Protein AF-A0A821QAS1-F1 (afdb_monomer)

Nearest PDB structures (foldseek):
  3ihp-assembly2_B  TM=5.279E-01  e=2.992E-03  Homo sapiens
  9c3c-assembly1_d  TM=1.341E-01  e=1.477E+00  Oryctolagus cuniculus
  8yt8-assembly1_D  TM=1.350E-01  e=3.550E+00  Mus musculus

Solvent-accessible surface area (backbone atoms only — not comparable to full-atom values): 11465 Å² total; per-residue (Å²): 137,79,71,60,77,57,89,48,72,47,66,45,83,40,74,68,66,89,53,85,87,58,86,77,67,70,44,29,53,64,46,44,47,53,62,66,44,41,72,45,79,42,74,73,39,76,33,86,91,73,75,41,68,37,77,42,50,42,40,50,40,32,49,42,43,48,91,60,79,42,80,43,73,45,34,73,47,78,43,58,46,97,87,69,45,86,57,42,49,44,53,63,79,76,72,63,47,71,68,62,62,49,75,52,49,92,44,44,42,99,74,44,39,73,49,80,79,75,70,84,72,84,77,58,94,59,51,67,61,53,48,53,54,47,56,68,57,48,79,77,52,86,78,83,74,74,80,82,74,88,86,72,51,72,69,59,53,51,50,66,66,25,56,45,71,68,85,83,83,91,86,82,85,83,54,84,55,91,113

Foldseek 3Di:
DDEDEDEDAAEDAFEDDPPVVDDDDPQAPVVRVCVQQDWDWDFQDADPVVRGTDIDIYGYAYQEQAPHHHYHYPQWDFDADPVRHTQFIFGNPRHYHYDQKDFRLVRHDPNYDYHDPPPVPDPDPCVVVVVVVVVVVCVVDDDPPDDDDPPDDPSNVVRVRRMDGDDDDDDDDDTDDRD

pLDDT: mean 74.33, std 17.82, range [37.5, 93.88]

InterPro domains:
  IPR001394 Peptidase C19, ubiquitin carboxyl-terminal hydrolase [PF00443] (7-177)
  IPR028889 Ubiquitin specific protease UPS, catalytic domain [PS50235] (1-179)
  IPR038765 Papain-like cysteine peptidase superfamily [SSF54001] (14-176)
  IPR050164 Ubiquitin carboxyl-terminal hydrolases [PTHR24006] (26-176)

Radius of gyration: 22.57 Å; Cα contacts (8 Å, |Δi|>4): 210; chains: 1; bounding box: 52×56×54 Å

Mean predicted aligned error: 13.48 Å

Secondary structure (DSSP, 8-state):
---------SEEEEE----TTS-S---BHHHHHHHHHSPEEEEEEEETTTTEEEEEEE---EEE--SS-EEEEE-EEEEE-TTS-EEEEEE-----B--SEEE-GGGEEEEEEPPP-----S--TTHHHHHHHHHHHHTTS--------S---HHHHHHHHSEEE-----------B--

Structure (mmCIF, N/CA/C/O backbone):
data_AF-A0A821QAS1-F1
#
_entry.id   AF-A0A821QAS1-F1
#
loop_
_atom_site.group_PDB
_atom_site.id
_atom_site.type_symbol
_atom_site.label_atom_id
_atom_site.label_alt_id
_atom_site.label_comp_id
_atom_site.label_asym_id
_atom_site.label_entity_id
_atom_site.label_seq_id
_atom_site.pdbx_PDB_ins_code
_atom_site.Cartn_x
_atom_site.Cartn_y
_atom_site.Cartn_z
_atom_site.occupancy
_atom_site.B_iso_or_equiv
_atom_site.auth_seq_id
_atom_site.auth_comp_id
_atom_site.auth_asym_id
_atom_site.auth_atom_id
_atom_site.pdbx_PDB_model_num
ATOM 1 N N . MET A 1 1 ? -7.693 8.263 25.298 1.00 44.47 1 MET A N 1
ATOM 2 C CA . MET A 1 1 ? -6.637 8.155 24.267 1.00 44.47 1 MET A CA 1
ATOM 3 C C . MET A 1 1 ? -7.266 8.536 22.937 1.00 44.47 1 MET A C 1
ATOM 5 O O . MET A 1 1 ? -8.298 7.963 22.626 1.00 44.47 1 MET A O 1
ATOM 9 N N . SER A 1 2 ? -6.741 9.532 22.213 1.00 37.50 2 SER A N 1
ATOM 10 C CA . SER A 1 2 ? -7.283 9.920 20.899 1.00 37.50 2 SER A CA 1
ATOM 11 C C . SER A 1 2 ? -6.405 9.344 19.788 1.00 37.50 2 SER A C 1
ATOM 13 O O . SER A 1 2 ? -5.248 9.749 19.665 1.00 37.50 2 SER A O 1
ATOM 15 N N . THR A 1 3 ? -6.951 8.432 18.991 1.00 44.41 3 THR A N 1
ATOM 16 C CA . THR A 1 3 ? -6.314 7.919 17.772 1.00 44.41 3 THR A CA 1
ATOM 17 C C . THR A 1 3 ? -6.836 8.731 16.594 1.00 44.41 3 THR A C 1
ATOM 19 O O . THR A 1 3 ? -8.045 8.867 16.436 1.00 44.41 3 THR A O 1
ATOM 22 N N . ILE A 1 4 ? -5.941 9.298 15.785 1.00 50.06 4 ILE A N 1
ATOM 23 C CA . ILE A 1 4 ? -6.320 9.934 14.518 1.00 50.06 4 ILE A CA 1
ATOM 24 C C . ILE A 1 4 ? -6.339 8.831 13.461 1.00 50.06 4 ILE A C 1
ATOM 26 O O . ILE A 1 4 ? -5.287 8.283 13.140 1.00 50.06 4 ILE A O 1
ATOM 30 N N . GLN A 1 5 ? -7.525 8.503 12.952 1.00 52.53 5 GLN A N 1
ATOM 31 C CA . GLN A 1 5 ? -7.706 7.594 11.819 1.00 52.53 5 GLN A CA 1
ATOM 32 C C . GLN A 1 5 ? -7.746 8.416 10.525 1.00 52.53 5 GLN A C 1
ATOM 34 O O . GLN A 1 5 ? -8.356 9.485 10.483 1.00 52.53 5 GLN A O 1
ATOM 39 N N . LYS A 1 6 ? -7.050 7.956 9.481 1.00 53.59 6 LYS A N 1
ATOM 40 C CA . LYS A 1 6 ? -7.168 8.506 8.124 1.00 53.59 6 LYS A CA 1
ATOM 41 C C . LYS A 1 6 ? -7.672 7.412 7.196 1.00 53.59 6 LYS A C 1
ATOM 43 O O . LYS A 1 6 ? -7.153 6.299 7.241 1.00 53.59 6 LYS A O 1
ATOM 48 N N . GLU A 1 7 ? -8.646 7.761 6.362 1.00 55.16 7 GLU A N 1
ATOM 49 C CA . GLU A 1 7 ? -9.282 6.844 5.420 1.00 55.16 7 GLU A CA 1
ATOM 50 C C . GLU A 1 7 ? -8.385 6.597 4.195 1.00 55.16 7 GLU A C 1
ATOM 52 O O . GLU A 1 7 ? -7.767 7.518 3.652 1.00 55.16 7 GLU A O 1
ATOM 57 N N . ILE A 1 8 ? -8.307 5.337 3.762 1.00 58.72 8 ILE A N 1
ATOM 58 C CA . ILE A 1 8 ? -7.540 4.898 2.593 1.00 58.72 8 ILE A CA 1
ATOM 59 C C . ILE A 1 8 ? -8.513 4.206 1.647 1.00 58.72 8 ILE A C 1
ATOM 61 O O . ILE A 1 8 ? -9.052 3.154 1.976 1.00 58.72 8 ILE A O 1
ATOM 65 N N . HIS A 1 9 ? -8.741 4.793 0.472 1.00 58.97 9 HIS A N 1
ATOM 66 C CA . HIS A 1 9 ? -9.809 4.326 -0.413 1.00 58.97 9 HIS A CA 1
ATOM 67 C C . HIS A 1 9 ? -9.377 3.275 -1.444 1.00 58.97 9 HIS A C 1
ATOM 69 O O . HIS A 1 9 ? -10.179 2.396 -1.748 1.00 58.97 9 HIS A O 1
ATOM 75 N N . THR A 1 10 ? -8.158 3.347 -2.006 1.00 68.81 10 THR A N 1
ATOM 76 C CA . THR A 1 10 ? -7.778 2.467 -3.142 1.00 68.81 10 THR A CA 1
ATOM 77 C C . THR A 1 10 ? -6.273 2.268 -3.338 1.00 68.81 10 THR A C 1
ATOM 79 O O . THR A 1 10 ? -5.842 1.194 -3.756 1.00 68.81 10 THR A O 1
ATOM 82 N N . ALA A 1 11 ? -5.466 3.303 -3.089 1.00 80.31 11 ALA A N 1
ATOM 83 C CA . ALA A 1 11 ? -4.039 3.288 -3.388 1.00 80.31 11 ALA A CA 1
ATOM 84 C C . ALA A 1 11 ? -3.203 3.661 -2.163 1.00 80.31 11 ALA A C 1
ATOM 86 O O . ALA A 1 11 ? -3.505 4.638 -1.475 1.00 80.31 11 ALA A O 1
ATOM 87 N N . LEU A 1 12 ? -2.132 2.905 -1.931 1.00 83.00 12 LEU A N 1
ATOM 88 C CA . LEU A 1 12 ? -1.144 3.177 -0.895 1.00 83.00 12 LEU A CA 1
ATOM 89 C C . LEU A 1 12 ? 0.145 3.693 -1.517 1.00 83.00 12 LEU A C 1
ATOM 91 O O . LEU A 1 12 ? 0.763 3.019 -2.338 1.00 83.00 12 LEU A O 1
ATOM 95 N N . LEU A 1 13 ? 0.565 4.879 -1.083 1.00 84.19 13 LEU A N 1
ATOM 96 C CA . LEU A 1 13 ? 1.898 5.404 -1.351 1.00 84.19 13 LEU A CA 1
ATOM 97 C C . LEU A 1 13 ? 2.856 4.870 -0.283 1.00 84.19 13 LEU A C 1
ATOM 99 O O . LEU A 1 13 ? 2.912 5.395 0.827 1.00 84.19 13 LEU A O 1
ATOM 103 N N . ILE A 1 14 ? 3.593 3.822 -0.627 1.00 81.88 14 ILE A N 1
ATOM 104 C CA . ILE A 1 14 ? 4.497 3.117 0.275 1.00 81.88 14 ILE A CA 1
ATOM 105 C C . ILE A 1 14 ? 5.908 3.646 0.072 1.00 81.88 14 ILE A C 1
ATOM 107 O O . ILE A 1 14 ? 6.443 3.643 -1.037 1.00 81.88 14 ILE A O 1
ATOM 111 N N . HIS A 1 15 ? 6.513 4.111 1.155 1.00 80.50 15 HIS A N 1
ATOM 112 C CA . HIS A 1 15 ? 7.891 4.565 1.144 1.00 80.50 15 HIS A CA 1
ATOM 113 C C . HIS A 1 15 ? 8.836 3.368 1.132 1.00 80.50 15 HIS A C 1
ATOM 115 O O . HIS A 1 15 ? 8.799 2.544 2.038 1.00 80.50 15 HIS A O 1
ATOM 121 N N . VAL A 1 16 ? 9.687 3.299 0.110 1.00 74.88 16 VAL A N 1
ATOM 122 C CA . VAL A 1 16 ? 10.836 2.397 0.106 1.00 74.88 16 VAL A CA 1
ATOM 123 C C . VAL A 1 16 ? 11.965 3.181 0.757 1.00 74.88 16 VAL A C 1
ATOM 125 O O . VAL A 1 16 ? 12.400 4.191 0.211 1.00 74.88 16 VAL A O 1
ATOM 128 N N . THR A 1 17 ? 12.347 2.816 1.975 1.00 64.38 17 THR A N 1
ATOM 129 C CA . THR A 1 17 ? 13.429 3.500 2.694 1.00 64.38 17 THR A CA 1
ATOM 130 C C . THR A 1 17 ? 14.396 2.489 3.271 1.00 64.38 17 THR A C 1
ATOM 132 O O . THR A 1 17 ? 13.982 1.636 4.059 1.00 64.38 17 THR A O 1
ATOM 135 N N . ASP A 1 18 ? 15.676 2.673 2.975 1.00 53.25 18 ASP A N 1
ATOM 136 C CA . ASP A 1 18 ? 16.791 2.084 3.712 1.00 53.25 18 ASP A CA 1
ATOM 137 C C . ASP A 1 18 ? 17.125 2.988 4.901 1.00 53.25 18 ASP A C 1
ATOM 139 O O . ASP A 1 18 ? 18.156 3.653 4.952 1.00 53.25 18 ASP A O 1
ATOM 143 N N . ASP A 1 19 ? 16.199 3.112 5.851 1.00 52.47 19 ASP A N 1
ATOM 144 C CA . ASP A 1 19 ? 16.501 3.853 7.071 1.00 52.47 19 ASP A CA 1
ATOM 145 C C . ASP A 1 19 ? 17.367 2.947 7.960 1.00 52.47 19 ASP A C 1
ATOM 147 O O . ASP A 1 19 ? 16.846 2.123 8.711 1.00 52.47 19 ASP A O 1
ATOM 151 N N . GLU A 1 20 ? 18.698 3.056 7.851 1.00 48.50 20 GLU A N 1
ATOM 152 C CA . GLU A 1 20 ? 19.672 2.247 8.614 1.00 48.50 20 GLU A CA 1
ATOM 153 C C . GLU A 1 20 ? 19.445 2.312 10.140 1.00 48.50 20 GLU A C 1
ATOM 155 O O . GLU A 1 20 ? 19.880 1.434 10.887 1.00 48.50 20 GLU A O 1
ATOM 160 N N . SER A 1 21 ? 18.737 3.348 10.607 1.00 49.06 21 SER A N 1
ATOM 161 C CA . SER A 1 21 ? 18.379 3.571 12.009 1.00 49.06 21 SER A CA 1
ATOM 162 C C . SER A 1 21 ? 17.203 2.713 12.503 1.00 49.06 21 SER A C 1
ATOM 164 O O . SER A 1 21 ? 17.056 2.511 13.713 1.00 49.06 21 SER A O 1
ATOM 166 N N . LYS A 1 22 ? 16.385 2.164 11.592 1.00 50.31 22 LYS A N 1
ATOM 167 C CA . LYS A 1 22 ? 15.300 1.224 11.895 1.00 50.31 22 LYS A CA 1
ATOM 168 C C . LYS A 1 22 ? 15.740 -0.170 11.470 1.00 50.31 22 LYS A C 1
ATOM 170 O O . LYS A 1 22 ? 15.764 -0.526 10.299 1.00 50.31 22 LYS A O 1
ATOM 175 N N . THR A 1 23 ? 16.125 -0.966 12.458 1.00 43.88 23 THR A N 1
ATOM 176 C CA . THR A 1 23 ? 16.586 -2.345 12.301 1.00 43.88 23 THR A CA 1
ATOM 177 C C . THR A 1 23 ? 15.694 -3.174 11.363 1.00 43.88 23 THR A C 1
ATOM 179 O O . THR A 1 23 ? 14.584 -3.546 11.729 1.00 43.88 23 THR A O 1
ATOM 182 N N . SER A 1 24 ? 16.281 -3.565 10.228 1.00 49.25 24 SER A N 1
ATOM 183 C CA . SER A 1 24 ? 16.005 -4.756 9.409 1.00 49.25 24 SER A CA 1
ATOM 184 C C . SER A 1 24 ? 14.842 -4.736 8.392 1.00 49.25 24 SER A C 1
ATOM 186 O O . SER A 1 24 ? 13.681 -4.629 8.753 1.00 49.25 24 SER A O 1
ATOM 188 N N . LYS A 1 25 ? 15.207 -5.028 7.128 1.00 55.97 25 LYS A N 1
ATOM 189 C CA . LYS A 1 25 ? 14.416 -5.736 6.099 1.00 55.97 25 LYS A CA 1
ATOM 190 C C . LYS A 1 25 ? 13.182 -5.019 5.531 1.00 55.97 25 LYS A C 1
ATOM 192 O O . LYS A 1 25 ? 12.085 -5.535 5.630 1.00 55.97 25 LYS A O 1
ATOM 197 N N . ASN A 1 26 ? 13.351 -3.939 4.772 1.00 64.62 26 ASN A N 1
ATOM 198 C CA . ASN A 1 26 ? 12.324 -3.531 3.794 1.00 64.62 26 ASN A CA 1
ATOM 199 C C . ASN A 1 26 ? 12.470 -4.316 2.478 1.00 64.62 26 ASN A C 1
ATOM 201 O O . ASN A 1 26 ? 12.506 -3.741 1.392 1.00 64.62 26 ASN A O 1
ATOM 205 N N . ASN A 1 27 ? 12.608 -5.641 2.575 1.00 78.25 27 ASN A N 1
ATOM 206 C CA . ASN A 1 27 ? 12.912 -6.488 1.420 1.00 78.25 27 ASN A CA 1
ATOM 207 C C . ASN A 1 27 ? 11.659 -7.112 0.806 1.00 78.25 27 ASN A C 1
ATOM 209 O O . ASN A 1 27 ? 11.755 -7.703 -0.265 1.00 78.25 27 ASN A O 1
ATOM 213 N N . SER A 1 28 ? 10.502 -6.999 1.459 1.00 89.75 28 SER A N 1
ATOM 214 C CA . SER A 1 28 ? 9.232 -7.504 0.950 1.00 89.75 28 SER A CA 1
ATOM 215 C C . SER A 1 28 ? 8.120 -6.465 1.061 1.00 89.75 28 SER A C 1
ATOM 217 O O . SER A 1 28 ? 8.163 -5.550 1.885 1.00 89.75 28 SER A O 1
ATOM 219 N N . LEU A 1 29 ? 7.085 -6.620 0.237 1.00 90.69 29 LEU A N 1
ATOM 220 C CA . LEU A 1 29 ? 5.867 -5.820 0.336 1.00 90.69 29 LEU A CA 1
ATOM 221 C C . LEU A 1 29 ? 5.182 -5.990 1.704 1.00 90.69 29 LEU A C 1
ATOM 223 O O . LEU A 1 29 ? 4.583 -5.038 2.196 1.00 90.69 29 LEU A O 1
ATOM 227 N N . ALA A 1 30 ? 5.294 -7.166 2.327 1.00 89.75 30 ALA A N 1
ATOM 228 C CA . ALA A 1 30 ? 4.742 -7.414 3.655 1.00 89.75 30 ALA A CA 1
ATOM 229 C C . ALA A 1 30 ? 5.420 -6.531 4.715 1.00 89.75 30 ALA A C 1
ATOM 231 O O . ALA A 1 30 ? 4.723 -5.799 5.415 1.00 89.75 30 ALA A O 1
ATOM 232 N N . ASP A 1 31 ? 6.758 -6.507 4.751 1.00 88.88 31 ASP A N 1
ATOM 233 C CA . ASP A 1 31 ? 7.526 -5.667 5.686 1.00 88.88 31 ASP A CA 1
ATOM 234 C C . ASP A 1 31 ? 7.182 -4.178 5.507 1.00 88.88 31 ASP A C 1
ATOM 236 O O . ASP A 1 31 ? 6.997 -3.425 6.466 1.00 88.88 31 ASP A O 1
ATOM 240 N N . LEU A 1 32 ? 7.040 -3.747 4.251 1.00 90.56 32 LEU A N 1
ATOM 241 C CA . LEU A 1 32 ? 6.680 -2.372 3.921 1.00 9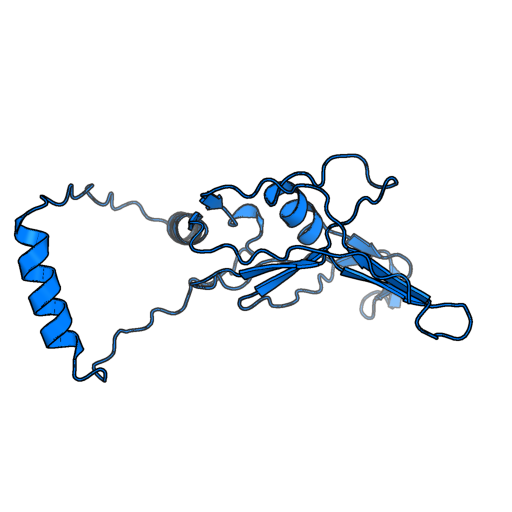0.56 32 LEU A CA 1
ATOM 242 C C . LEU A 1 32 ? 5.274 -1.995 4.405 1.00 90.56 32 LEU A C 1
ATOM 244 O O . LEU A 1 32 ? 5.063 -0.864 4.848 1.00 90.56 32 LEU A O 1
ATOM 248 N N . LEU A 1 33 ? 4.309 -2.913 4.322 1.00 91.12 33 LEU A N 1
ATOM 249 C CA . LEU A 1 33 ? 2.961 -2.690 4.843 1.00 91.12 33 LEU A CA 1
ATOM 250 C C . LEU A 1 33 ? 2.951 -2.682 6.368 1.00 91.12 33 LEU A C 1
ATOM 252 O O . LEU A 1 33 ? 2.341 -1.790 6.954 1.00 91.12 33 LEU A O 1
ATOM 256 N N . GLU A 1 34 ? 3.662 -3.606 7.014 1.00 90.62 34 GLU A N 1
ATOM 257 C CA . GLU A 1 34 ? 3.820 -3.602 8.470 1.00 90.62 34 GLU A CA 1
ATOM 258 C C . GLU A 1 34 ? 4.382 -2.265 8.954 1.00 90.62 34 GLU A C 1
ATOM 260 O O . GLU A 1 34 ? 3.822 -1.660 9.868 1.00 90.62 34 GLU A O 1
ATOM 265 N N . ASN A 1 35 ? 5.407 -1.745 8.278 1.00 88.62 35 ASN A N 1
ATOM 266 C CA . ASN A 1 35 ? 5.981 -0.439 8.579 1.00 88.62 35 ASN A CA 1
ATOM 267 C C . ASN A 1 35 ? 5.020 0.722 8.295 1.00 88.62 35 ASN A C 1
ATOM 269 O O . ASN A 1 35 ? 4.958 1.666 9.082 1.00 88.62 35 ASN A O 1
ATOM 273 N N . TYR A 1 36 ? 4.248 0.664 7.207 1.00 88.81 36 TYR A N 1
ATOM 274 C CA . TYR A 1 36 ? 3.255 1.692 6.877 1.00 88.81 36 TYR A CA 1
ATOM 275 C C . TYR A 1 36 ? 2.126 1.769 7.918 1.00 88.81 36 TYR A C 1
ATOM 277 O O . TYR A 1 36 ? 1.681 2.857 8.285 1.00 88.81 36 TYR A O 1
ATOM 285 N N . PHE A 1 37 ? 1.660 0.616 8.402 1.00 89.44 37 PHE A N 1
ATOM 286 C CA . PHE A 1 37 ? 0.569 0.505 9.373 1.00 89.44 37 PHE A CA 1
ATOM 287 C C . PHE A 1 37 ? 1.044 0.475 10.836 1.00 89.44 37 PHE A C 1
ATOM 289 O O . PHE A 1 37 ? 0.215 0.444 11.757 1.00 89.44 37 PHE A O 1
ATOM 296 N N . ALA A 1 38 ? 2.358 0.512 11.075 1.00 88.88 38 ALA A N 1
ATOM 297 C CA . ALA A 1 38 ? 2.936 0.598 12.407 1.00 88.88 38 ALA A CA 1
ATOM 298 C C . ALA A 1 38 ? 2.491 1.881 13.124 1.00 88.88 38 ALA A C 1
ATOM 300 O O . ALA A 1 38 ? 2.254 2.927 12.521 1.00 88.88 38 ALA A O 1
ATOM 301 N N . SER A 1 39 ? 2.372 1.797 14.450 1.00 86.44 39 SER A N 1
ATOM 302 C CA . SER A 1 39 ? 2.037 2.970 15.258 1.00 86.44 39 SER A CA 1
ATOM 303 C C . SER A 1 39 ? 3.264 3.861 15.436 1.00 86.44 39 SER A C 1
ATOM 305 O O . SER A 1 39 ? 4.278 3.419 15.972 1.00 86.44 39 SER A O 1
ATOM 307 N N . GLU A 1 40 ? 3.155 5.126 15.053 1.00 87.25 40 GLU A N 1
ATOM 308 C CA . GLU A 1 40 ? 4.200 6.129 15.238 1.00 87.25 40 GLU A CA 1
ATOM 309 C C . GLU A 1 40 ? 3.920 6.958 16.494 1.00 87.25 40 GLU A C 1
ATOM 311 O O . GLU A 1 40 ? 2.820 7.490 16.671 1.00 87.25 40 GLU A O 1
ATOM 316 N N . SER A 1 41 ? 4.906 7.074 17.387 1.00 87.94 41 SER A N 1
ATOM 317 C CA . SER A 1 41 ? 4.799 7.922 18.574 1.00 87.94 41 SER A CA 1
ATOM 318 C C . SER A 1 41 ? 5.190 9.360 18.259 1.00 87.94 41 SER A C 1
ATOM 320 O O . SER A 1 41 ? 6.290 9.609 17.774 1.00 87.94 41 SER A O 1
ATOM 322 N N . MET A 1 42 ? 4.338 10.305 18.636 1.00 85.50 42 MET A N 1
ATOM 323 C CA . MET A 1 42 ? 4.626 11.733 18.588 1.00 85.50 42 MET A CA 1
ATOM 324 C C . MET A 1 42 ? 4.672 12.302 20.002 1.00 85.50 42 MET A C 1
ATOM 326 O O . MET A 1 42 ? 3.699 12.208 20.758 1.00 85.50 42 MET A O 1
ATOM 330 N N . ASP A 1 43 ? 5.795 12.921 20.347 1.00 88.44 43 ASP A N 1
ATOM 331 C CA . ASP A 1 43 ? 5.972 13.615 21.619 1.00 88.44 43 ASP A CA 1
ATOM 332 C C . ASP A 1 43 ? 5.507 15.076 21.532 1.00 88.44 43 ASP A C 1
ATOM 334 O O . ASP A 1 43 ? 5.426 15.669 20.458 1.00 88.44 43 ASP A O 1
ATOM 338 N N . GLY A 1 44 ? 5.158 15.663 22.681 1.00 86.50 44 GLY A N 1
ATOM 339 C CA . GLY A 1 44 ? 4.833 17.092 22.778 1.00 86.50 44 GLY A CA 1
ATOM 340 C C . GLY A 1 44 ? 3.498 17.516 22.154 1.00 86.50 44 GLY A C 1
ATOM 341 O O . GLY A 1 44 ? 3.277 18.705 21.950 1.00 86.50 44 GLY A O 1
ATOM 342 N N . CYS A 1 45 ? 2.594 16.580 21.862 1.00 85.19 45 CYS A N 1
ATOM 343 C CA . CYS A 1 45 ? 1.304 16.901 21.262 1.00 85.19 45 CYS A CA 1
ATOM 344 C C . CYS A 1 45 ? 0.312 17.409 22.308 1.00 85.19 45 CYS A C 1
ATOM 346 O O . CYS A 1 45 ? -0.010 16.700 23.265 1.00 85.19 45 CYS A O 1
ATOM 348 N N . PHE A 1 46 ? -0.243 18.600 22.088 1.00 87.31 46 PHE A N 1
ATOM 349 C CA . PHE A 1 46 ? -1.268 19.146 22.970 1.00 87.31 46 PHE A CA 1
ATOM 350 C C . PHE A 1 46 ? -2.566 18.325 22.882 1.00 87.31 46 PHE A C 1
ATOM 352 O O . PHE A 1 46 ? -3.012 17.913 21.803 1.00 87.31 46 PHE A O 1
ATOM 359 N N . CYS A 1 47 ? -3.157 18.027 24.035 1.00 86.38 47 CYS A N 1
ATOM 360 C CA . CYS A 1 47 ? -4.431 17.330 24.149 1.00 86.38 47 CYS A CA 1
ATOM 361 C C . CYS A 1 47 ? -5.476 18.276 24.738 1.00 86.38 47 CYS A C 1
ATOM 363 O O . CYS A 1 47 ? -5.387 18.612 25.917 1.00 86.38 47 CYS A O 1
ATOM 365 N N . ASP A 1 48 ? -6.493 18.635 23.954 1.00 88.25 48 ASP A N 1
ATOM 366 C CA . ASP A 1 48 ? -7.539 19.577 24.381 1.00 88.25 48 ASP A CA 1
ATOM 367 C C . ASP A 1 48 ? -8.318 19.079 25.606 1.00 88.25 48 ASP A C 1
ATOM 369 O O . ASP A 1 48 ? -8.688 19.863 26.475 1.00 88.25 48 ASP A O 1
ATOM 373 N N . ASN A 1 49 ? -8.499 17.759 25.726 1.00 91.19 49 ASN A N 1
ATOM 374 C CA . ASN A 1 49 ? -9.197 17.155 26.861 1.00 91.19 49 ASN A CA 1
ATOM 375 C C . ASN A 1 49 ? -8.348 17.124 28.144 1.00 91.19 49 ASN A C 1
ATOM 377 O O . ASN A 1 49 ? -8.879 17.211 29.245 1.00 91.19 49 ASN A O 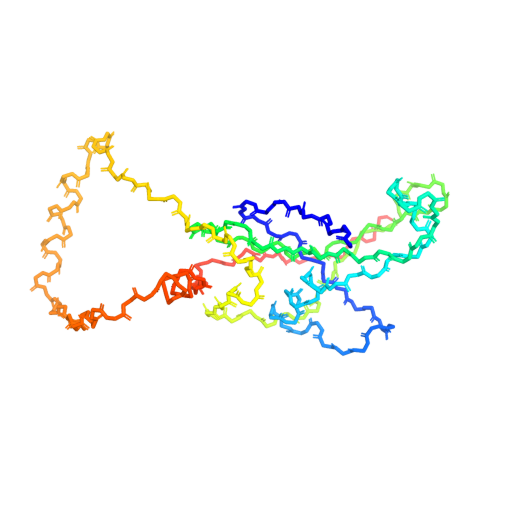1
ATOM 381 N N . CYS A 1 50 ? -7.025 16.982 28.021 1.00 86.88 50 CYS A N 1
ATOM 382 C CA . CYS A 1 50 ? -6.113 16.925 29.170 1.00 86.88 50 CYS A CA 1
ATOM 383 C C . CYS A 1 50 ? -5.435 18.270 29.466 1.00 86.88 50 CYS A C 1
ATOM 385 O O . CYS A 1 50 ? -4.643 18.342 30.405 1.00 86.88 50 CYS A O 1
ATOM 387 N N . GLN A 1 51 ? -5.682 19.287 28.632 1.00 91.44 51 GLN A N 1
ATOM 388 C CA . GLN A 1 51 ? -5.065 20.618 28.650 1.00 91.44 51 GLN A CA 1
ATOM 389 C C . GLN A 1 51 ? -3.541 20.598 28.868 1.00 91.44 51 GLN A C 1
ATOM 391 O O . GLN A 1 51 ? -2.976 21.433 29.569 1.00 91.44 51 GLN A O 1
ATOM 396 N N . SER A 1 52 ? -2.862 19.602 28.299 1.00 92.12 52 SER A N 1
ATOM 397 C CA . SER A 1 52 ? -1.430 19.374 28.500 1.00 92.12 52 SER A CA 1
ATOM 398 C C . SER A 1 52 ? -0.796 18.678 27.301 1.00 92.12 52 SER A C 1
ATOM 400 O O . SER A 1 52 ? -1.478 18.041 26.492 1.00 92.12 52 SER A O 1
ATOM 402 N N . ASN A 1 53 ? 0.529 18.805 27.195 1.00 92.06 53 ASN A N 1
ATOM 403 C CA . ASN A 1 53 ? 1.320 18.086 26.205 1.00 92.06 53 ASN A CA 1
ATOM 404 C C . ASN A 1 53 ? 1.479 16.630 26.631 1.00 92.06 53 ASN A C 1
ATOM 406 O O . ASN A 1 53 ? 1.940 16.340 27.735 1.00 92.06 53 ASN A O 1
ATOM 410 N N . GLN A 1 54 ? 1.110 15.718 25.740 1.00 88.38 54 GLN A N 1
ATOM 411 C CA . GLN A 1 54 ? 1.187 14.283 25.966 1.00 88.38 54 GLN A CA 1
ATOM 412 C C . GLN A 1 54 ? 1.788 13.588 24.749 1.00 88.38 54 GLN A C 1
ATOM 414 O O . GLN A 1 54 ? 1.733 14.089 23.623 1.00 88.38 54 GLN A O 1
ATOM 419 N N . ARG A 1 55 ? 2.342 12.399 24.984 1.00 89.12 55 ARG A N 1
ATOM 420 C CA . ARG A 1 55 ? 2.698 11.480 23.907 1.00 89.12 55 ARG A CA 1
ATOM 421 C C . ARG A 1 55 ? 1.417 10.972 23.249 1.00 89.12 55 ARG A C 1
ATOM 423 O O . ARG A 1 55 ? 0.528 10.465 23.935 1.00 89.12 55 ARG A O 1
ATOM 430 N N . LYS A 1 56 ? 1.322 11.102 21.928 1.00 88.81 56 LYS A N 1
ATOM 431 C CA . LYS A 1 56 ? 0.247 10.526 21.111 1.00 88.81 56 LYS A CA 1
ATOM 432 C C . LYS A 1 56 ? 0.816 9.449 20.200 1.00 88.81 56 LYS A C 1
ATOM 434 O O . LYS A 1 56 ? 2.007 9.441 19.913 1.00 88.81 56 LYS A O 1
ATOM 439 N N . TYR A 1 57 ? -0.053 8.557 19.748 1.00 86.06 57 TYR A N 1
ATOM 440 C CA . TYR A 1 57 ? 0.289 7.533 18.773 1.00 86.06 57 TYR A CA 1
ATOM 441 C C . TYR A 1 57 ? -0.610 7.710 17.554 1.00 86.06 57 TYR A C 1
ATOM 443 O O . TYR A 1 57 ? -1.829 7.832 17.698 1.00 86.06 57 TYR A O 1
ATOM 451 N N . ILE A 1 58 ? -0.011 7.758 16.369 1.00 86.06 58 ILE A N 1
ATOM 452 C CA . ILE A 1 58 ? -0.728 7.722 15.096 1.00 86.06 58 ILE A CA 1
ATOM 453 C C . ILE A 1 58 ? -0.650 6.296 14.574 1.00 86.06 58 ILE A C 1
ATOM 455 O O . ILE A 1 58 ? 0.429 5.718 14.524 1.00 86.06 58 ILE A O 1
ATOM 459 N N . LYS A 1 59 ? -1.794 5.742 14.175 1.00 87.44 59 LYS A N 1
ATOM 460 C CA . LYS A 1 59 ? -1.875 4.446 13.509 1.00 87.44 59 LYS A CA 1
ATOM 461 C C . LYS A 1 59 ? -2.862 4.548 12.355 1.00 87.44 59 LYS A C 1
ATOM 463 O O . LYS A 1 59 ? -3.986 5.013 12.546 1.00 87.44 59 LYS A O 1
ATOM 468 N N . TYR A 1 60 ? -2.458 4.075 11.186 1.00 86.19 60 TYR A N 1
ATOM 469 C CA . TYR A 1 60 ? -3.346 3.919 10.039 1.00 86.19 60 TYR A CA 1
ATOM 470 C C . TYR A 1 60 ? -4.049 2.561 10.112 1.00 86.19 60 TYR A C 1
ATOM 472 O O . TYR A 1 60 ? -3.490 1.600 10.634 1.00 86.19 60 TYR A O 1
ATOM 480 N N . ASN A 1 61 ? -5.280 2.473 9.616 1.00 86.81 61 ASN A N 1
ATOM 481 C CA . ASN A 1 61 ? -5.967 1.199 9.404 1.00 86.81 61 ASN A CA 1
ATOM 482 C C . ASN A 1 61 ? -6.798 1.312 8.122 1.00 86.81 61 ASN A C 1
ATOM 484 O O . ASN A 1 61 ? -7.162 2.413 7.709 1.00 86.81 61 ASN A O 1
ATOM 488 N N . LEU A 1 62 ? -7.115 0.177 7.512 1.00 86.56 62 LEU A N 1
ATOM 489 C CA . LEU A 1 62 ? -8.081 0.097 6.426 1.00 86.56 62 LEU A CA 1
ATOM 490 C C . LEU A 1 62 ? -9.488 0.114 7.029 1.00 86.56 62 LEU A C 1
ATOM 492 O O . LEU A 1 62 ? -9.821 -0.729 7.855 1.00 86.56 62 LEU A O 1
ATOM 496 N N . GLU A 1 63 ? -10.305 1.090 6.643 1.00 84.25 63 GLU A N 1
ATOM 497 C CA . GLU A 1 63 ? -11.731 1.154 7.013 1.00 84.25 63 GLU A CA 1
ATOM 498 C C . GLU A 1 63 ? -12.626 0.570 5.918 1.00 84.25 63 GLU A C 1
ATOM 500 O O . GLU A 1 63 ? -13.778 0.203 6.150 1.00 84.25 63 GLU A O 1
ATOM 505 N N . ARG A 1 64 ? -12.082 0.444 4.708 1.00 83.44 64 ARG A N 1
ATOM 506 C CA . ARG A 1 64 ? -12.766 -0.142 3.570 1.00 83.44 64 ARG A CA 1
ATOM 507 C C . ARG A 1 64 ? -11.777 -0.889 2.700 1.00 83.44 64 ARG A C 1
ATOM 509 O O . ARG A 1 64 ? -10.705 -0.376 2.387 1.00 83.44 64 ARG A O 1
ATOM 516 N N . LEU A 1 65 ? -12.166 -2.084 2.278 1.00 86.12 65 LEU A N 1
ATOM 517 C CA . LEU A 1 65 ? -11.376 -2.890 1.357 1.00 86.12 65 LEU A CA 1
ATOM 518 C C . LEU A 1 65 ? -11.751 -2.537 -0.092 1.00 86.12 65 LEU A C 1
ATOM 520 O O . LEU A 1 65 ? -12.917 -2.687 -0.470 1.00 86.12 65 LEU A O 1
ATOM 524 N N . PRO A 1 66 ? -10.819 -2.023 -0.915 1.00 86.25 66 PRO A N 1
ATOM 525 C CA . PRO A 1 66 ? -11.094 -1.786 -2.325 1.00 86.25 66 PRO A CA 1
ATOM 526 C C . PRO A 1 66 ? -11.175 -3.104 -3.098 1.00 86.25 66 PRO A C 1
ATOM 528 O O . PRO A 1 66 ? -10.571 -4.096 -2.734 1.00 86.25 66 PRO A O 1
ATOM 531 N N . ARG A 1 67 ? -11.864 -3.124 -4.243 1.00 84.38 67 ARG A N 1
ATOM 532 C CA . ARG A 1 67 ? -11.833 -4.307 -5.132 1.00 84.38 67 ARG A CA 1
ATOM 533 C C . ARG A 1 67 ? -10.477 -4.503 -5.807 1.00 84.38 67 ARG A C 1
ATOM 535 O O . ARG A 1 67 ? -10.104 -5.618 -6.144 1.00 84.38 67 ARG A O 1
ATOM 542 N N . ILE A 1 68 ? -9.792 -3.393 -6.066 1.00 86.75 68 ILE A N 1
ATOM 543 C CA . ILE A 1 68 ? -8.477 -3.347 -6.695 1.00 86.75 68 ILE A CA 1
ATOM 544 C C . ILE A 1 68 ? -7.588 -2.553 -5.756 1.00 86.75 68 ILE A C 1
ATOM 546 O O . ILE A 1 68 ? -7.849 -1.376 -5.509 1.00 86.7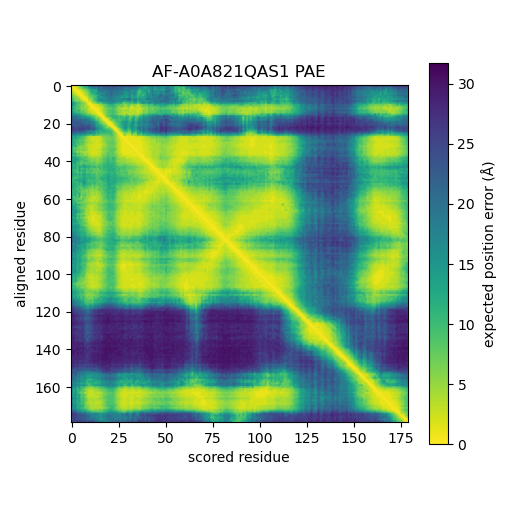5 68 ILE A O 1
ATOM 550 N N . PHE A 1 69 ? -6.553 -3.206 -5.248 1.00 89.50 69 PHE A N 1
ATOM 551 C CA . PHE A 1 69 ? -5.579 -2.587 -4.369 1.00 89.50 69 PHE A CA 1
ATOM 552 C C . PHE A 1 69 ? -4.358 -2.159 -5.181 1.00 89.50 69 PHE A C 1
ATOM 554 O O . PHE A 1 69 ? -3.775 -2.970 -5.901 1.00 89.50 69 PHE A O 1
ATOM 561 N N . ILE A 1 70 ? -3.976 -0.884 -5.090 1.00 91.94 70 ILE A N 1
ATOM 562 C CA . ILE A 1 70 ? -2.814 -0.349 -5.809 1.00 91.94 70 ILE A CA 1
ATOM 563 C C . ILE A 1 70 ? -1.724 0.012 -4.803 1.00 91.94 70 ILE A C 1
ATOM 565 O O . ILE A 1 70 ? -1.904 0.897 -3.968 1.00 91.94 70 ILE A O 1
ATOM 569 N N . PHE A 1 71 ? -0.565 -0.631 -4.917 1.00 91.94 71 PHE A N 1
ATOM 570 C CA . PHE A 1 71 ? 0.622 -0.281 -4.141 1.00 91.94 71 PHE A CA 1
ATOM 571 C C . PHE A 1 71 ? 1.568 0.549 -5.007 1.00 91.94 71 PHE A C 1
ATOM 573 O O . PHE A 1 71 ? 2.146 0.053 -5.974 1.00 91.94 71 PHE A O 1
ATOM 580 N N . TYR A 1 72 ? 1.724 1.826 -4.672 1.00 91.69 72 TYR A N 1
ATOM 581 C CA . TYR A 1 72 ? 2.712 2.696 -5.294 1.00 91.69 72 TYR A CA 1
ATOM 582 C C . TYR A 1 72 ? 3.986 2.685 -4.454 1.00 91.69 72 TYR A C 1
ATOM 584 O O . TYR A 1 72 ? 4.015 3.218 -3.345 1.00 91.69 72 TYR A O 1
ATOM 592 N N . LEU A 1 73 ? 5.055 2.111 -5.000 1.00 90.69 73 LEU A N 1
ATOM 593 C CA . LEU A 1 73 ? 6.371 2.117 -4.370 1.00 90.69 73 LEU A CA 1
ATOM 594 C C . LEU A 1 73 ? 7.065 3.450 -4.663 1.00 90.69 73 LEU A C 1
ATOM 596 O O . LEU A 1 73 ? 7.443 3.738 -5.803 1.00 90.69 73 LEU A O 1
ATOM 600 N N . LYS A 1 74 ? 7.238 4.284 -3.637 1.00 90.12 74 LYS A N 1
ATOM 601 C CA . LYS A 1 74 ? 7.935 5.567 -3.736 1.00 90.12 74 LYS A CA 1
ATOM 602 C C . LYS A 1 74 ? 9.439 5.332 -3.847 1.00 90.12 74 LYS A C 1
ATOM 604 O O . LYS A 1 74 ? 10.157 5.407 -2.860 1.00 90.12 74 LYS A O 1
ATOM 609 N N . ARG A 1 75 ? 9.882 5.056 -5.072 1.00 89.19 75 ARG A N 1
ATOM 610 C CA . ARG A 1 75 ? 11.288 4.802 -5.410 1.00 89.19 75 ARG A CA 1
ATOM 611 C C . ARG A 1 75 ? 12.063 6.049 -5.828 1.00 89.19 75 ARG A C 1
ATOM 613 O O . ARG A 1 75 ? 13.255 5.957 -6.028 1.00 89.19 75 ARG A O 1
ATOM 620 N N . TRP A 1 76 ? 11.424 7.199 -6.020 1.00 88.94 76 TRP A N 1
ATOM 621 C CA . TRP A 1 76 ? 12.113 8.405 -6.495 1.00 88.94 76 TRP A CA 1
ATOM 622 C C . TRP A 1 76 ? 12.343 9.399 -5.363 1.00 88.94 76 TRP A C 1
ATOM 624 O O . TRP A 1 76 ? 11.400 9.777 -4.657 1.00 88.94 76 TRP A O 1
ATOM 634 N N . HIS A 1 77 ? 13.584 9.861 -5.245 1.00 87.50 77 HIS A N 1
ATOM 635 C CA . HIS A 1 77 ? 14.027 10.834 -4.260 1.00 87.50 77 HIS A CA 1
ATOM 636 C C . HIS A 1 77 ? 14.493 12.100 -4.965 1.00 87.50 77 HIS A C 1
ATOM 638 O O . HIS A 1 77 ? 15.241 12.060 -5.939 1.00 87.50 77 HIS A O 1
ATOM 644 N N . ILE A 1 78 ? 14.018 13.236 -4.465 1.00 88.75 78 ILE A N 1
ATOM 645 C CA . ILE A 1 78 ? 14.402 14.555 -4.951 1.00 88.75 78 ILE A CA 1
ATOM 646 C C . ILE A 1 78 ? 15.240 15.200 -3.856 1.00 88.75 78 ILE A C 1
ATOM 648 O O . ILE A 1 78 ? 14.717 15.499 -2.780 1.00 88.75 78 ILE A O 1
ATOM 652 N N . THR A 1 79 ? 16.515 15.436 -4.143 1.00 88.06 79 THR A N 1
ATOM 653 C CA . THR A 1 79 ? 17.410 16.175 -3.253 1.00 88.06 79 THR A CA 1
ATOM 654 C C . THR A 1 79 ? 17.416 17.633 -3.675 1.00 88.06 79 THR A C 1
ATOM 656 O O . THR A 1 79 ? 17.555 17.951 -4.859 1.00 88.06 79 THR A O 1
ATOM 659 N N . LYS A 1 80 ? 17.249 18.531 -2.706 1.00 90.81 80 LYS A N 1
ATOM 660 C CA . LYS A 1 80 ? 17.324 19.978 -2.912 1.00 90.81 80 LYS A CA 1
ATOM 661 C C . LYS A 1 80 ? 18.502 20.549 -2.136 1.00 90.81 80 LYS A C 1
ATOM 663 O O . LYS A 1 80 ? 18.794 20.077 -1.040 1.00 90.81 80 LYS A O 1
ATOM 668 N N . ASN A 1 81 ? 19.149 21.570 -2.687 1.00 90.00 81 ASN A N 1
ATOM 669 C CA . ASN A 1 81 ? 20.212 22.293 -1.992 1.00 90.00 81 ASN A CA 1
ATOM 670 C C . ASN A 1 81 ? 19.639 23.203 -0.879 1.00 90.00 81 ASN A C 1
ATOM 672 O O . ASN A 1 81 ? 18.424 23.312 -0.696 1.00 90.00 81 ASN A O 1
ATOM 676 N N . CYS A 1 82 ? 20.513 23.892 -0.138 1.00 89.81 82 CYS A N 1
ATOM 677 C CA . CYS A 1 82 ? 20.118 24.820 0.931 1.00 89.81 82 CYS A CA 1
ATOM 678 C C . CYS A 1 82 ? 19.276 26.018 0.454 1.00 89.81 82 CYS A C 1
ATOM 680 O O . CYS A 1 82 ? 18.564 26.613 1.261 1.00 89.81 82 CYS A O 1
ATOM 682 N N . ASN A 1 83 ? 19.311 26.338 -0.841 1.00 92.00 83 ASN A N 1
ATOM 683 C CA . ASN A 1 83 ? 18.495 27.383 -1.461 1.00 92.00 83 ASN A CA 1
ATOM 684 C C . ASN A 1 83 ? 17.130 26.852 -1.940 1.00 92.00 83 ASN A C 1
ATOM 686 O O . ASN A 1 83 ? 16.324 27.610 -2.477 1.00 92.00 83 ASN A O 1
ATOM 690 N N . GLY A 1 84 ? 16.852 25.556 -1.756 1.00 88.00 84 GLY A N 1
ATOM 691 C CA . GLY A 1 84 ? 15.627 24.900 -2.210 1.00 88.00 84 GLY A CA 1
ATOM 692 C C . GLY A 1 84 ? 15.610 24.546 -3.701 1.00 88.00 84 GLY A C 1
ATOM 693 O O . GLY A 1 84 ? 14.573 24.097 -4.198 1.00 88.00 84 GLY A O 1
ATOM 694 N N . GLU A 1 85 ? 16.727 24.716 -4.409 1.00 89.69 85 GLU A N 1
ATOM 695 C CA . GLU A 1 85 ? 16.870 24.364 -5.824 1.00 89.69 85 GLU A CA 1
ATOM 696 C C . GLU A 1 85 ? 17.117 22.862 -5.982 1.00 89.69 85 GLU A C 1
ATOM 698 O O . GLU A 1 85 ? 17.677 22.212 -5.096 1.00 89.69 85 GLU A O 1
ATOM 703 N N . LEU A 1 86 ? 16.686 22.304 -7.115 1.00 88.56 86 LEU A N 1
ATOM 704 C CA . LEU A 1 86 ? 16.883 20.893 -7.431 1.00 88.56 86 LEU A CA 1
ATOM 705 C C . LEU A 1 86 ? 18.382 20.584 -7.545 1.00 88.56 86 LEU A C 1
ATOM 707 O O . LEU A 1 86 ? 19.059 21.161 -8.388 1.00 88.56 86 LEU A O 1
ATOM 711 N N . GLN A 1 87 ? 18.876 19.671 -6.710 1.00 88.25 87 GLN A N 1
ATOM 712 C CA . GLN A 1 87 ? 20.266 19.217 -6.732 1.00 88.25 87 GLN A CA 1
ATOM 713 C C . GLN A 1 87 ? 20.407 17.887 -7.470 1.00 88.25 87 GLN A C 1
ATOM 715 O O . GLN A 1 87 ? 21.311 17.726 -8.278 1.00 88.25 87 GLN A O 1
ATOM 720 N N . SER A 1 88 ? 19.532 16.923 -7.182 1.00 86.31 88 SER A N 1
ATOM 721 C CA . SER A 1 88 ? 19.552 15.623 -7.848 1.00 86.31 88 SER A CA 1
ATOM 7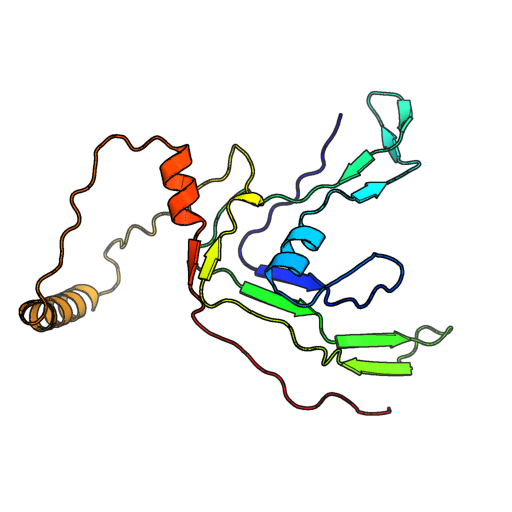22 C C . SER A 1 88 ? 18.196 14.934 -7.774 1.00 86.31 88 SER A C 1
ATOM 724 O O . SER A 1 88 ? 17.379 15.198 -6.884 1.00 86.31 88 SER A O 1
ATOM 726 N N . VAL A 1 89 ? 17.968 14.031 -8.724 1.00 88.69 89 VAL A N 1
ATOM 727 C CA . VAL A 1 89 ? 16.874 13.064 -8.695 1.00 88.69 89 VAL A CA 1
ATOM 728 C C . VAL A 1 89 ? 17.508 11.684 -8.742 1.00 88.69 89 VAL A C 1
ATOM 730 O O . VAL A 1 89 ? 18.229 11.373 -9.686 1.00 88.69 89 VAL A O 1
ATOM 733 N N . SER A 1 90 ? 17.261 10.870 -7.724 1.00 88.38 90 SER A N 1
ATOM 734 C CA . SER A 1 90 ? 17.763 9.500 -7.658 1.00 88.38 90 SER A CA 1
ATOM 735 C C . SER A 1 90 ? 16.617 8.510 -7.522 1.00 88.38 90 SER A C 1
ATOM 737 O O . SER A 1 90 ? 15.524 8.841 -7.048 1.00 88.38 90 SER A O 1
ATOM 739 N N . LYS A 1 91 ? 16.872 7.282 -7.966 1.00 88.06 91 LYS A N 1
ATOM 740 C CA . LYS A 1 91 ? 15.938 6.170 -7.860 1.00 88.06 91 LYS A CA 1
ATOM 741 C C . LYS A 1 91 ? 16.489 5.112 -6.908 1.00 88.06 91 LYS A C 1
ATOM 743 O O . LYS A 1 91 ? 17.637 4.707 -7.042 1.00 88.06 91 LYS A O 1
ATOM 748 N N . GLU A 1 92 ? 15.644 4.661 -5.993 1.00 87.25 92 GLU A N 1
ATOM 749 C CA . GLU A 1 92 ? 15.855 3.512 -5.126 1.00 87.25 92 GLU A CA 1
ATOM 750 C C . GLU A 1 92 ? 15.555 2.231 -5.910 1.00 87.25 92 GLU A C 1
ATOM 752 O O . G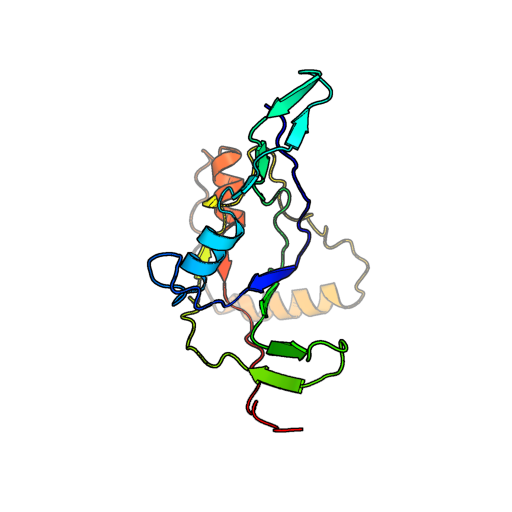LU A 1 92 ? 14.395 1.913 -6.221 1.00 87.25 92 GLU A O 1
ATOM 757 N N . ASP A 1 93 ? 16.618 1.520 -6.273 1.00 84.81 93 ASP A N 1
ATOM 758 C CA . ASP A 1 93 ? 16.576 0.315 -7.103 1.00 84.81 93 ASP A CA 1
ATOM 759 C C . ASP A 1 93 ? 16.663 -0.978 -6.279 1.00 84.81 93 ASP A C 1
ATOM 761 O O . ASP A 1 93 ? 16.691 -2.068 -6.855 1.00 84.81 93 ASP A O 1
ATOM 765 N N . HIS A 1 94 ? 16.623 -0.888 -4.943 1.00 84.25 94 HIS A N 1
ATOM 766 C CA . HIS A 1 94 ? 16.606 -2.069 -4.082 1.00 84.25 94 HIS A CA 1
ATOM 767 C C . HIS A 1 94 ? 15.452 -3.030 -4.444 1.00 84.25 94 HIS A C 1
ATOM 769 O O . HIS A 1 94 ? 14.298 -2.590 -4.615 1.00 84.25 94 HIS A O 1
ATOM 775 N N . PRO A 1 95 ? 15.722 -4.341 -4.614 1.00 86.56 95 PRO A N 1
ATOM 776 C CA . PRO A 1 95 ? 14.688 -5.318 -4.923 1.00 86.56 95 PRO A CA 1
ATOM 777 C C . PRO A 1 95 ? 13.673 -5.420 -3.784 1.00 86.56 95 PRO A C 1
ATOM 779 O O . PRO A 1 95 ? 14.030 -5.481 -2.612 1.00 86.56 95 PRO A O 1
ATOM 782 N N . ILE A 1 96 ? 12.394 -5.476 -4.154 1.00 89.56 96 ILE A N 1
ATOM 783 C CA . ILE A 1 96 ? 11.292 -5.733 -3.225 1.00 89.56 96 ILE A CA 1
ATOM 784 C C . ILE A 1 96 ? 10.614 -7.017 -3.676 1.00 89.56 96 ILE A C 1
ATOM 786 O O . ILE A 1 96 ? 10.181 -7.116 -4.826 1.00 89.56 96 ILE A O 1
ATOM 790 N N . ASP A 1 97 ? 10.527 -7.980 -2.769 1.00 91.56 97 ASP A N 1
ATOM 791 C CA . ASP A 1 97 ? 9.762 -9.201 -2.956 1.00 91.56 97 ASP A CA 1
ATOM 792 C C . ASP A 1 97 ? 8.261 -8.889 -2.882 1.00 91.56 97 ASP A C 1
ATOM 794 O O . ASP A 1 97 ? 7.743 -8.431 -1.858 1.00 91.56 97 ASP A O 1
ATOM 798 N N . CYS A 1 98 ? 7.568 -9.092 -3.998 1.00 90.75 98 CYS A N 1
ATOM 799 C CA . CYS A 1 98 ? 6.134 -8.867 -4.125 1.00 90.75 98 CYS A CA 1
ATOM 800 C C . CYS A 1 98 ? 5.451 -10.227 -4.300 1.00 90.75 98 CYS A C 1
ATOM 802 O O . CYS A 1 98 ? 5.566 -10.817 -5.380 1.00 90.75 98 CYS A O 1
ATOM 804 N N . PRO A 1 99 ? 4.734 -10.733 -3.281 1.00 91.75 99 PRO A N 1
ATOM 805 C CA . PRO A 1 99 ? 4.092 -12.032 -3.378 1.00 91.75 99 PRO A CA 1
ATOM 806 C C . PRO A 1 99 ? 2.930 -11.996 -4.381 1.00 91.75 99 PRO A C 1
ATOM 808 O O . PRO A 1 99 ? 2.311 -10.957 -4.618 1.00 91.75 99 PRO A O 1
ATOM 811 N N . ILE A 1 100 ? 2.618 -13.159 -4.959 1.00 93.31 100 ILE A N 1
ATOM 812 C CA . ILE A 1 100 ? 1.459 -13.324 -5.852 1.00 93.31 100 ILE A CA 1
ATOM 813 C C . ILE A 1 100 ? 0.153 -13.137 -5.076 1.00 93.31 100 ILE A C 1
ATOM 815 O O . ILE A 1 100 ? -0.830 -12.670 -5.641 1.00 93.31 100 ILE A O 1
ATOM 819 N N . GLU A 1 101 ? 0.142 -13.481 -3.791 1.00 93.62 101 GLU A N 1
ATOM 820 C CA . GLU A 1 101 ? -1.018 -13.347 -2.918 1.00 93.62 101 GLU A CA 1
ATOM 821 C C . GLU A 1 101 ? -0.639 -12.549 -1.676 1.00 93.62 101 GLU A 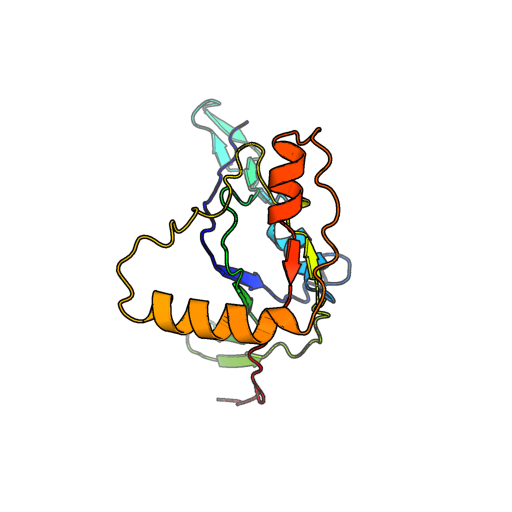C 1
ATOM 823 O O . GLU A 1 101 ? 0.443 -12.736 -1.114 1.00 93.62 101 GLU A O 1
ATOM 828 N N . ILE A 1 102 ? -1.522 -11.653 -1.248 1.00 92.50 102 ILE A N 1
ATOM 829 C CA . ILE A 1 102 ? -1.314 -10.848 -0.052 1.00 92.50 102 ILE A CA 1
ATOM 830 C C . ILE A 1 102 ? -2.597 -10.733 0.757 1.00 92.50 102 ILE A C 1
ATOM 832 O O . ILE A 1 102 ? -3.651 -10.382 0.229 1.00 92.50 102 ILE A O 1
ATOM 836 N N . ASN A 1 103 ? -2.485 -11.003 2.054 1.00 92.25 103 ASN A N 1
ATOM 837 C CA . ASN A 1 103 ? -3.563 -10.812 3.007 1.00 92.25 103 ASN A CA 1
ATOM 838 C C . ASN A 1 103 ? -3.360 -9.473 3.732 1.00 92.25 103 ASN A C 1
ATOM 840 O O . ASN A 1 103 ? -2.333 -9.258 4.376 1.00 92.25 103 ASN A O 1
ATOM 844 N N . VAL A 1 104 ? -4.334 -8.567 3.629 1.00 91.94 104 VAL A N 1
ATOM 845 C CA . VAL A 1 104 ? -4.302 -7.248 4.293 1.00 91.94 104 VAL A CA 1
ATOM 846 C C . VAL A 1 104 ? -5.208 -7.175 5.525 1.00 91.94 104 VAL A C 1
ATOM 848 O O . VAL A 1 104 ? -5.394 -6.099 6.098 1.00 91.94 104 VAL A O 1
ATOM 851 N N . TYR A 1 105 ? -5.759 -8.308 5.969 1.00 90.94 105 TYR A N 1
ATOM 852 C CA . TYR A 1 105 ? -6.616 -8.387 7.152 1.00 90.94 105 TYR A CA 1
ATOM 853 C C . TYR A 1 105 ? -5.937 -7.836 8.419 1.00 90.94 105 TYR A C 1
ATOM 855 O O . TYR A 1 105 ? -6.593 -7.081 9.138 1.00 90.94 105 TYR A O 1
ATOM 863 N N . PRO A 1 106 ? -4.630 -8.080 8.681 1.00 91.38 106 PRO A N 1
ATOM 864 C CA . PRO A 1 106 ? -3.942 -7.522 9.850 1.00 91.38 106 PRO A CA 1
ATOM 865 C C . PRO A 1 106 ? -3.969 -5.990 9.943 1.00 91.38 106 PRO A C 1
ATOM 867 O O . PRO A 1 106 ? -3.763 -5.429 11.020 1.00 91.38 106 PRO A O 1
ATOM 870 N N . PHE A 1 107 ? -4.214 -5.306 8.823 1.00 90.75 107 PHE A N 1
ATOM 871 C CA . PHE A 1 107 ? -4.225 -3.847 8.725 1.00 90.75 107 PHE A CA 1
ATOM 872 C C . PHE A 1 107 ? -5.640 -3.253 8.757 1.00 90.75 107 PHE A C 1
ATOM 874 O O . PHE A 1 107 ? -5.804 -2.034 8.676 1.00 90.75 107 PHE A O 1
ATOM 881 N N . CYS A 1 108 ? -6.668 -4.094 8.867 1.00 89.00 108 CYS A N 1
ATOM 882 C CA . CYS A 1 108 ? -8.068 -3.693 8.918 1.00 89.00 108 CYS A CA 1
ATOM 883 C C . CYS A 1 108 ? -8.470 -3.201 10.317 1.00 89.00 108 CYS A C 1
ATOM 885 O O . CYS A 1 108 ? -7.978 -3.667 11.345 1.00 89.00 108 CYS A O 1
ATOM 887 N N . SER A 1 109 ? -9.391 -2.241 10.364 1.00 85.81 109 SER A N 1
ATOM 888 C CA . SER A 1 109 ? -10.086 -1.856 11.597 1.00 85.81 109 SER A CA 1
ATOM 889 C C . SER A 1 109 ? -11.204 -2.851 11.951 1.00 85.81 109 SER A C 1
ATOM 891 O O . SER A 1 109 ? -11.655 -3.619 11.099 1.00 85.81 109 SER A O 1
ATOM 893 N N . SER A 1 110 ? -11.731 -2.793 13.178 1.00 81.06 110 SER A N 1
ATOM 894 C CA . SER A 1 110 ? -12.904 -3.594 13.577 1.00 81.06 110 SER A CA 1
ATOM 895 C C . SER A 1 110 ? -14.165 -3.275 12.769 1.00 81.06 110 SER A C 1
ATOM 897 O O . SER A 1 110 ? -15.069 -4.094 12.695 1.00 81.06 110 SER A O 1
ATOM 899 N N . ASN A 1 111 ? -14.228 -2.084 12.170 1.00 81.69 111 ASN A N 1
ATOM 900 C CA . ASN A 1 111 ? -15.388 -1.593 11.429 1.00 81.69 111 ASN A CA 1
ATOM 901 C C . ASN A 1 111 ? -15.149 -1.646 9.915 1.00 81.69 111 ASN A C 1
ATOM 903 O O . ASN A 1 111 ? -15.769 -0.893 9.166 1.00 81.69 111 ASN A O 1
ATOM 907 N N . THR A 1 112 ? -14.201 -2.472 9.468 1.00 83.38 112 THR A N 1
ATOM 908 C CA . THR A 1 112 ? -13.819 -2.511 8.059 1.00 83.38 112 THR A CA 1
ATOM 909 C C . THR A 1 112 ? -14.969 -3.023 7.216 1.00 83.38 112 THR A C 1
ATOM 911 O O . THR A 1 112 ? -15.392 -4.171 7.340 1.00 83.38 112 THR A O 1
ATOM 914 N N . CYS A 1 113 ? -15.448 -2.174 6.319 1.00 78.88 113 CYS A N 1
ATOM 915 C CA . CYS A 1 113 ? -16.512 -2.529 5.402 1.00 78.88 113 CYS A CA 1
ATOM 916 C C . CYS A 1 113 ? -15.955 -3.253 4.177 1.00 78.88 113 CYS A C 1
ATOM 918 O O . CYS A 1 113 ? -14.890 -2.922 3.639 1.00 78.88 113 CYS A O 1
ATOM 920 N N . GLN A 1 114 ? -16.739 -4.207 3.685 1.00 73.94 114 GLN A N 1
ATOM 921 C CA . GLN A 1 114 ? -16.470 -4.875 2.420 1.00 73.94 114 GLN A CA 1
ATOM 922 C C . GLN A 1 114 ? -16.479 -3.879 1.248 1.00 73.94 114 GLN A C 1
ATOM 924 O O . GLN A 1 114 ? -17.108 -2.809 1.326 1.00 73.94 114 GLN A O 1
ATOM 929 N N . PRO A 1 115 ? -15.805 -4.215 0.132 1.00 73.81 115 PRO A N 1
ATOM 930 C CA . PRO A 1 115 ? -15.962 -3.460 -1.098 1.00 73.81 115 PRO A CA 1
ATOM 931 C C . PRO A 1 115 ? -17.450 -3.347 -1.444 1.00 73.81 115 PRO A C 1
ATOM 933 O O . PRO A 1 115 ? -18.199 -4.304 -1.242 1.00 73.81 115 PRO A O 1
ATOM 936 N N . PRO A 1 116 ? -17.901 -2.207 -2.001 1.00 66.25 116 PRO A N 1
ATOM 937 C CA . PRO A 1 116 ? -19.282 -2.097 -2.437 1.00 66.25 116 PRO A CA 1
ATOM 938 C C . PRO A 1 116 ? -19.581 -3.245 -3.400 1.00 66.25 116 PRO A C 1
ATOM 940 O O . PRO A 1 116 ? -18.806 -3.512 -4.330 1.00 66.25 116 PRO A O 1
ATOM 943 N N . MET A 1 117 ? -20.699 -3.928 -3.175 1.00 59.72 117 MET A N 1
ATOM 944 C CA . MET A 1 117 ? -21.312 -4.748 -4.205 1.00 59.72 117 MET A CA 1
ATOM 945 C C . MET A 1 117 ? -21.707 -3.775 -5.319 1.00 59.72 117 MET A C 1
ATOM 947 O O . MET A 1 117 ? -22.633 -2.989 -5.177 1.00 59.72 117 MET A O 1
ATOM 951 N N . ILE A 1 118 ? -20.931 -3.746 -6.404 1.00 57.41 118 ILE A N 1
ATOM 952 C CA . ILE A 1 118 ? -21.449 -3.346 -7.701 1.00 57.41 118 ILE A CA 1
ATOM 953 C C . ILE A 1 118 ? -22.506 -4.402 -7.976 1.00 57.41 118 ILE A C 1
ATOM 955 O O . ILE A 1 118 ? -22.180 -5.500 -8.436 1.00 57.41 118 ILE A O 1
ATOM 959 N N . ASP A 1 119 ? -23.744 -4.096 -7.605 1.00 47.59 119 ASP A N 1
ATOM 960 C CA . ASP A 1 119 ? -24.873 -4.697 -8.276 1.00 47.59 119 ASP A CA 1
ATOM 961 C C . ASP A 1 119 ? -24.586 -4.450 -9.755 1.00 47.59 119 ASP A C 1
ATOM 963 O O . ASP A 1 119 ? -24.428 -3.306 -10.190 1.00 47.59 119 ASP A O 1
ATOM 967 N N . TYR A 1 120 ? -24.371 -5.524 -10.511 1.00 46.81 120 TYR A N 1
ATOM 968 C CA . TYR A 1 120 ? -24.286 -5.458 -11.962 1.00 46.81 120 TYR A CA 1
ATOM 969 C C . TYR A 1 120 ? -25.691 -5.098 -12.467 1.00 46.81 120 TYR A C 1
ATOM 971 O O . TYR A 1 120 ? -26.381 -5.928 -13.053 1.00 46.81 120 TYR A O 1
ATOM 979 N N . VAL A 1 121 ? -26.157 -3.885 -12.158 1.00 44.97 121 VAL A N 1
ATOM 980 C CA . VAL A 1 121 ? -27.444 -3.354 -12.580 1.00 44.97 121 VAL A CA 1
ATOM 981 C C . VAL A 1 121 ? -27.284 -3.001 -14.047 1.00 44.97 121 VAL A C 1
ATOM 983 O O . VAL A 1 121 ? -26.751 -1.958 -14.399 1.00 44.97 121 VAL A O 1
ATOM 986 N N . GLU A 1 122 ? -27.601 -3.993 -14.875 1.00 49.66 122 GLU A N 1
ATOM 987 C CA . GLU A 1 122 ? -28.549 -3.915 -15.995 1.00 49.66 122 GLU A CA 1
ATOM 988 C C . GLU A 1 122 ? -28.303 -2.915 -17.148 1.00 49.66 122 GLU A C 1
ATOM 990 O O . GLU A 1 122 ? -28.938 -3.066 -18.189 1.00 49.66 122 GLU A O 1
ATOM 995 N N . ASP A 1 123 ? -27.321 -2.015 -17.068 1.00 46.28 123 ASP A N 1
ATOM 996 C CA . ASP A 1 123 ? -27.109 -0.926 -18.040 1.00 46.28 123 ASP A CA 1
ATOM 997 C C . ASP A 1 123 ? -25.936 -1.146 -19.012 1.00 46.28 123 ASP A C 1
ATOM 999 O O . ASP A 1 123 ? -25.520 -0.237 -19.734 1.00 46.28 123 ASP A O 1
ATOM 1003 N N . LEU A 1 124 ? -25.402 -2.366 -19.100 1.00 50.66 124 LEU A N 1
ATOM 1004 C CA . LEU A 1 124 ? -24.492 -2.739 -20.186 1.00 50.66 124 LEU A CA 1
ATOM 1005 C C . LEU A 1 124 ? -25.266 -3.547 -21.238 1.00 50.66 124 LEU A C 1
ATOM 1007 O O . LEU A 1 124 ? -25.469 -4.749 -21.038 1.00 50.66 124 LEU A O 1
ATOM 1011 N N . PRO A 1 125 ? -25.662 -2.949 -22.383 1.00 53.25 125 PRO A N 1
ATOM 1012 C CA . PRO A 1 125 ? -26.477 -3.625 -23.399 1.00 53.25 125 PRO A CA 1
ATOM 1013 C C . PRO A 1 125 ? -25.839 -4.902 -23.981 1.00 53.25 125 PRO A C 1
ATOM 1015 O O . PRO A 1 125 ? -26.547 -5.724 -24.550 1.00 53.25 125 PRO A O 1
ATOM 1018 N N . ASN A 1 126 ? -24.537 -5.125 -23.766 1.00 57.72 126 ASN A N 1
ATOM 1019 C CA . ASN A 1 126 ? -23.801 -6.309 -24.227 1.00 57.72 126 ASN A CA 1
ATOM 1020 C C . ASN A 1 126 ? -23.596 -7.407 -23.164 1.00 57.72 126 ASN A C 1
ATOM 1022 O O . ASN A 1 126 ? -22.965 -8.425 -23.454 1.00 57.72 126 ASN A O 1
ATOM 1026 N N . LEU A 1 127 ? -24.100 -7.249 -21.932 1.00 53.75 127 LEU A N 1
ATOM 1027 C CA . LEU A 1 127 ? -23.841 -8.228 -20.867 1.00 53.75 127 LEU A CA 1
ATOM 1028 C C . LEU A 1 127 ? -24.551 -9.567 -21.122 1.00 53.75 127 LEU A C 1
ATOM 1030 O O . LEU A 1 127 ? -23.982 -10.619 -20.850 1.00 53.75 127 LEU A O 1
ATOM 1034 N N . LYS A 1 128 ? -25.758 -9.553 -21.703 1.00 59.34 128 LYS A N 1
ATOM 1035 C CA . LYS A 1 128 ? -26.490 -10.786 -22.055 1.00 59.34 128 LYS A CA 1
ATOM 1036 C C . LYS A 1 128 ? -25.754 -11.621 -23.106 1.00 59.34 128 LYS A C 1
ATOM 1038 O O . LYS A 1 128 ? -25.738 -12.846 -22.999 1.00 59.34 128 LYS A O 1
ATOM 1043 N N . ASP A 1 129 ? -25.111 -10.970 -24.071 1.00 65.00 129 ASP A N 1
ATOM 1044 C CA . ASP A 1 129 ? -24.351 -11.652 -25.122 1.00 65.00 129 ASP A CA 1
ATOM 1045 C C . ASP A 1 129 ? -23.016 -12.196 -24.595 1.00 65.00 129 ASP A C 1
ATOM 1047 O O . ASP A 1 129 ? -22.653 -13.333 -24.897 1.00 65.00 129 ASP A O 1
ATOM 1051 N N . LEU A 1 130 ? -22.335 -11.451 -23.716 1.00 57.41 130 LEU A N 1
ATOM 1052 C CA . LEU A 1 130 ? -21.123 -11.919 -23.031 1.00 57.41 130 LEU A CA 1
ATOM 1053 C C . LEU A 1 130 ? -21.408 -13.062 -22.042 1.00 57.41 130 LEU A C 1
ATOM 1055 O O . LEU A 1 130 ? -20.618 -14.001 -21.936 1.00 57.41 130 LEU A O 1
ATOM 1059 N N . LEU A 1 131 ? -22.546 -13.031 -21.341 1.00 63.31 131 LEU A N 1
ATOM 1060 C CA . LEU A 1 131 ? -22.970 -14.114 -20.449 1.00 63.31 131 LEU A CA 1
ATOM 1061 C C . LEU A 1 131 ? -23.338 -15.383 -21.232 1.00 63.31 131 LEU A C 1
ATOM 1063 O O . LEU A 1 131 ? -22.911 -16.466 -20.837 1.00 63.31 131 LEU A O 1
ATOM 1067 N N . LYS A 1 132 ? -24.006 -15.260 -22.389 1.00 65.44 132 LYS A N 1
ATOM 1068 C CA . LYS A 1 132 ? -24.231 -16.390 -23.311 1.00 65.44 132 LYS A CA 1
ATOM 1069 C C . LYS A 1 132 ? -22.926 -16.997 -23.826 1.00 65.44 132 LYS A C 1
ATOM 1071 O O . LYS A 1 132 ? -22.810 -18.218 -23.902 1.00 65.44 132 LYS A O 1
ATOM 1076 N N . GLN A 1 133 ? -21.938 -16.165 -24.161 1.00 61.94 133 GLN A N 1
ATOM 1077 C CA . GLN A 1 133 ? -20.611 -16.647 -24.558 1.00 61.94 133 GLN A CA 1
ATOM 1078 C C . GLN A 1 133 ? -19.903 -17.369 -23.401 1.00 61.94 133 GLN A C 1
ATOM 1080 O O . GLN A 1 133 ? -19.276 -18.405 -23.614 1.00 61.94 133 GLN A O 1
ATOM 1085 N N . ARG A 1 134 ? -20.045 -16.883 -22.161 1.00 55.59 134 ARG A N 1
ATOM 1086 C CA . ARG A 1 134 ? -19.471 -17.523 -20.966 1.00 55.59 134 ARG A CA 1
ATOM 1087 C C . ARG A 1 134 ? -20.118 -18.878 -20.650 1.00 55.59 134 ARG A C 1
ATOM 1089 O O . ARG A 1 134 ? -19.401 -19.817 -20.310 1.00 55.59 134 ARG A O 1
ATOM 1096 N N . GLU A 1 135 ? -21.438 -19.004 -20.777 1.00 58.97 135 GLU A N 1
ATOM 1097 C CA . GLU A 1 135 ? -22.156 -20.275 -20.580 1.00 58.97 135 GLU A CA 1
ATOM 1098 C C . GLU A 1 135 ? -21.751 -21.337 -21.614 1.00 58.97 135 GLU A C 1
ATOM 1100 O O . GLU A 1 135 ? -21.601 -22.507 -21.265 1.00 58.97 135 GLU A O 1
ATOM 1105 N N . GLN A 1 136 ? -21.468 -20.934 -22.858 1.00 58.78 136 GLN A N 1
ATOM 1106 C CA . GLN A 1 136 ? -20.948 -21.843 -23.887 1.00 58.78 136 GLN A CA 1
ATOM 1107 C C . GLN A 1 136 ? -19.534 -22.361 -23.577 1.00 58.78 136 GLN A C 1
ATOM 1109 O O . GLN A 1 136 ? -19.212 -23.490 -23.938 1.00 58.78 136 GLN A O 1
ATOM 1114 N N . VAL A 1 137 ? -18.703 -21.584 -22.874 1.00 55.53 137 VAL A N 1
ATOM 1115 C CA . VAL A 1 137 ? -17.344 -22.000 -22.474 1.00 55.53 137 VAL A CA 1
ATOM 1116 C C . VAL A 1 137 ? -17.362 -22.881 -21.214 1.00 55.53 137 VAL A C 1
ATOM 1118 O O . VAL A 1 137 ? -16.592 -23.839 -21.112 1.00 55.53 137 VAL A O 1
ATOM 1121 N N . LEU A 1 138 ? -18.273 -22.614 -20.270 1.00 48.91 138 LEU A N 1
ATOM 1122 C CA . LEU A 1 138 ? -18.390 -23.340 -18.995 1.00 48.91 138 LEU A CA 1
ATOM 1123 C C . LEU A 1 138 ? -18.871 -24.793 -19.128 1.00 48.91 138 LEU A C 1
ATOM 1125 O O . LEU A 1 138 ? -18.641 -25.582 -18.216 1.00 48.91 138 LEU A O 1
ATOM 1129 N N . HIS A 1 139 ? -19.451 -25.194 -20.263 1.00 49.97 139 HIS A N 1
ATOM 1130 C CA . HIS A 1 139 ? -19.805 -26.597 -20.520 1.00 49.97 139 HIS A CA 1
ATOM 1131 C C . HIS A 1 139 ? -18.601 -27.535 -20.740 1.00 49.97 139 HIS A C 1
ATOM 1133 O O . HIS A 1 139 ? -18.796 -28.735 -20.924 1.00 49.97 139 HIS A O 1
ATOM 1139 N N . THR A 1 140 ? -17.368 -27.024 -20.668 1.00 50.69 140 THR A N 1
ATOM 1140 C CA . THR A 1 140 ? -16.139 -27.822 -20.837 1.00 50.69 140 THR A CA 1
ATOM 1141 C C . THR A 1 140 ? -15.338 -27.996 -19.542 1.00 50.69 140 THR A C 1
ATOM 1143 O O . THR A 1 140 ? -14.350 -28.726 -19.526 1.00 50.69 140 THR A O 1
ATOM 1146 N N . ILE A 1 141 ? -15.732 -27.336 -18.448 1.00 51.03 141 ILE A N 1
ATOM 1147 C CA . ILE A 1 141 ? -15.010 -27.388 -17.171 1.00 51.03 141 ILE A CA 1
ATOM 1148 C C . ILE A 1 141 ? -16.036 -27.623 -16.067 1.00 51.03 141 ILE A C 1
ATOM 1150 O O . ILE A 1 141 ? -16.799 -26.722 -15.728 1.00 51.03 141 ILE A O 1
ATOM 1154 N N . GLU A 1 142 ? -16.060 -28.830 -15.497 1.00 40.19 142 GLU A N 1
ATOM 1155 C CA . GLU A 1 142 ? -16.868 -29.107 -14.308 1.00 40.19 142 GLU A CA 1
ATOM 1156 C C . GLU A 1 142 ? -16.440 -28.168 -13.168 1.00 40.19 142 GLU A C 1
ATOM 1158 O O . GLU A 1 142 ? -15.287 -28.222 -12.722 1.00 40.19 142 GLU A O 1
ATOM 1163 N N . PRO A 1 143 ? -17.333 -27.307 -12.647 1.00 42.53 143 PRO A N 1
ATOM 1164 C CA . PRO A 1 143 ? -17.010 -26.537 -11.466 1.00 42.53 143 PRO A CA 1
ATOM 1165 C C . PRO A 1 143 ? -16.994 -27.498 -10.278 1.00 42.53 143 PRO A C 1
ATOM 1167 O O . PRO A 1 143 ? -18.036 -28.010 -9.862 1.00 42.53 143 PRO A O 1
ATOM 1170 N N . LYS A 1 144 ? -15.814 -27.707 -9.683 1.00 39.91 144 LYS A N 1
ATOM 1171 C CA . LYS A 1 144 ? -15.716 -28.198 -8.305 1.00 39.91 144 LYS A CA 1
ATOM 1172 C C . LYS A 1 144 ? -16.397 -27.169 -7.401 1.00 39.91 144 LYS A C 1
ATOM 1174 O O . LYS A 1 144 ? -15.766 -26.234 -6.924 1.00 39.91 144 LYS A O 1
ATOM 1179 N N . ARG A 1 145 ? -17.705 -27.325 -7.188 1.00 40.88 145 ARG A N 1
ATOM 1180 C CA . ARG A 1 145 ? -18.428 -26.643 -6.116 1.00 40.88 145 ARG A CA 1
ATOM 1181 C C . ARG A 1 145 ? -17.893 -27.194 -4.799 1.00 40.88 145 ARG A C 1
ATOM 1183 O O . ARG A 1 145 ? -18.302 -28.268 -4.362 1.00 40.88 145 ARG A O 1
ATOM 1190 N N . THR A 1 146 ? -16.968 -26.476 -4.177 1.00 40.91 146 THR A N 1
ATOM 1191 C CA . THR A 1 146 ? -16.756 -26.596 -2.738 1.00 40.91 146 THR A CA 1
ATOM 1192 C C . THR A 1 146 ? -18.075 -26.228 -2.060 1.00 40.91 146 THR A C 1
ATOM 1194 O O . THR A 1 146 ? -18.682 -25.197 -2.351 1.00 40.91 146 THR A O 1
ATOM 1197 N N . ARG A 1 147 ? -18.592 -27.149 -1.242 1.00 38.81 147 ARG A N 1
ATOM 1198 C CA . ARG A 1 147 ? -19.774 -26.913 -0.414 1.00 38.81 147 ARG A CA 1
ATOM 1199 C C . ARG A 1 147 ? -19.477 -25.712 0.483 1.00 38.81 147 ARG A C 1
ATOM 1201 O O . ARG A 1 147 ? -18.466 -25.717 1.173 1.00 38.81 147 ARG A O 1
ATOM 1208 N N . PHE A 1 148 ? -20.339 -24.704 0.438 1.00 42.66 148 PHE A N 1
ATOM 1209 C CA . PHE A 1 148 ? -20.352 -23.641 1.434 1.00 42.66 148 PHE A CA 1
ATOM 1210 C C . PHE A 1 148 ? -20.796 -24.255 2.765 1.00 42.66 148 PHE A C 1
ATOM 1212 O O . PHE A 1 148 ? -21.930 -24.727 2.867 1.0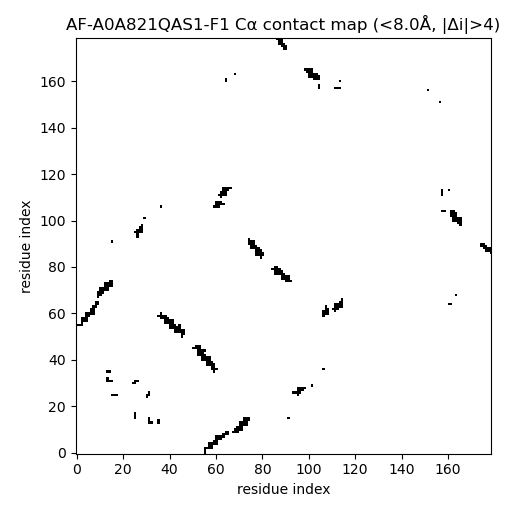0 42.66 148 PHE A O 1
ATOM 1219 N N . ASP A 1 149 ? -19.896 -24.283 3.747 1.00 42.44 149 ASP A N 1
ATOM 1220 C CA . ASP A 1 149 ? -20.251 -24.549 5.140 1.00 42.44 149 ASP A CA 1
ATOM 1221 C C . ASP A 1 149 ? -20.953 -23.307 5.723 1.00 42.44 149 ASP A C 1
ATOM 1223 O O . ASP A 1 149 ? -20.477 -22.188 5.522 1.00 42.44 149 ASP A O 1
ATOM 1227 N N . PRO A 1 150 ? -22.098 -23.460 6.411 1.00 43.66 150 PRO A N 1
ATOM 1228 C CA . PRO A 1 150 ? -22.967 -22.345 6.790 1.00 43.66 150 PRO A CA 1
ATOM 1229 C C . PRO A 1 150 ? -22.558 -21.605 8.078 1.00 43.66 150 PRO A C 1
ATOM 1231 O O . PRO A 1 150 ? -23.294 -20.728 8.523 1.00 43.66 150 PRO A O 1
ATOM 1234 N N . GLU A 1 151 ? -21.404 -21.899 8.682 1.00 46.41 151 GLU A N 1
ATOM 1235 C CA . GLU A 1 151 ? -20.913 -21.187 9.876 1.00 46.41 151 GLU A CA 1
ATOM 1236 C C . GLU A 1 151 ? -20.030 -19.990 9.495 1.00 46.41 151 GLU A C 1
ATOM 1238 O O . GLU A 1 151 ? -18.832 -19.927 9.772 1.00 46.41 151 GLU A O 1
ATOM 1243 N N . ILE A 1 152 ? -20.627 -19.019 8.809 1.00 50.50 152 ILE A N 1
ATOM 1244 C CA . ILE A 1 152 ? -19.924 -17.816 8.376 1.00 50.50 152 ILE A CA 1
ATOM 1245 C C . ILE A 1 152 ? -20.253 -16.671 9.348 1.00 50.50 152 ILE A C 1
ATOM 1247 O O . ILE A 1 152 ? -21.303 -16.043 9.246 1.00 50.50 152 ILE A O 1
ATOM 1251 N N . ASN A 1 153 ? -19.356 -16.412 10.304 1.00 59.59 153 ASN A N 1
ATOM 1252 C CA . ASN A 1 153 ? -19.356 -15.185 11.113 1.00 59.59 153 ASN A CA 1
ATOM 1253 C C . ASN A 1 153 ? -18.832 -14.002 10.267 1.00 59.59 153 ASN A C 1
ATOM 1255 O O . ASN A 1 153 ? -17.985 -14.215 9.401 1.00 59.59 153 ASN A O 1
ATOM 1259 N N . GLU A 1 154 ? -19.285 -12.768 10.508 1.00 57.66 154 GLU A N 1
ATOM 1260 C CA . GLU A 1 154 ? -18.885 -11.562 9.752 1.00 57.66 154 GLU A CA 1
ATOM 1261 C C . GLU A 1 154 ? -17.359 -11.369 9.695 1.00 57.66 154 GLU A C 1
ATOM 1263 O O . GLU A 1 154 ? -16.823 -10.998 8.648 1.00 57.66 154 GLU A O 1
ATOM 1268 N N . GLU A 1 155 ? -16.648 -11.719 10.772 1.00 59.66 155 GLU A N 1
ATOM 1269 C CA . GLU A 1 155 ? -15.178 -11.727 10.821 1.00 59.66 155 GLU A CA 1
ATOM 1270 C C . GLU A 1 155 ? -14.562 -12.668 9.772 1.00 59.66 155 GLU A C 1
ATOM 1272 O O . GLU A 1 155 ? -13.598 -12.298 9.100 1.00 59.66 155 GLU A O 1
ATOM 1277 N N . ASN A 1 156 ? -15.160 -13.848 9.559 1.00 59.97 156 ASN A N 1
ATOM 1278 C CA . ASN A 1 156 ? -14.712 -14.794 8.535 1.00 59.97 156 ASN A CA 1
ATOM 1279 C C . ASN A 1 156 ? -14.946 -14.229 7.127 1.00 59.97 156 ASN A C 1
ATOM 1281 O O . ASN A 1 156 ? -14.132 -14.462 6.238 1.00 59.97 156 ASN A O 1
ATOM 1285 N N . ILE A 1 157 ? -16.016 -13.452 6.913 1.00 59.19 157 ILE A N 1
ATOM 1286 C CA . ILE A 1 157 ? -16.299 -12.850 5.599 1.00 59.19 157 ILE A CA 1
ATOM 1287 C C . ILE A 1 157 ? -15.283 -11.750 5.284 1.00 59.19 157 ILE A C 1
ATOM 1289 O O . ILE A 1 157 ? -14.715 -11.721 4.193 1.00 59.19 157 ILE A O 1
ATOM 1293 N N . ILE A 1 158 ? -15.010 -10.858 6.240 1.00 60.22 158 ILE A N 1
ATOM 1294 C CA . ILE A 1 158 ? -14.016 -9.789 6.058 1.00 60.22 158 ILE A CA 1
ATOM 1295 C C . ILE A 1 158 ? -12.628 -10.389 5.815 1.00 60.22 158 ILE A C 1
ATOM 1297 O O . ILE A 1 158 ? -11.939 -9.938 4.900 1.00 60.22 158 ILE A O 1
ATOM 1301 N N . ALA A 1 159 ? -12.251 -11.437 6.559 1.00 63.34 159 ALA A N 1
ATOM 1302 C CA . ALA A 1 159 ? -10.992 -12.146 6.344 1.00 63.34 159 ALA A CA 1
ATOM 1303 C C . ALA A 1 159 ? -10.863 -12.656 4.900 1.00 63.34 159 ALA A C 1
ATOM 1305 O O . ALA A 1 159 ? -9.839 -12.413 4.269 1.00 63.34 159 ALA A O 1
ATOM 1306 N N . THR A 1 160 ? -11.924 -13.246 4.333 1.00 67.19 160 THR A N 1
ATOM 1307 C CA . THR A 1 160 ? -11.906 -13.739 2.940 1.00 67.19 160 THR A CA 1
ATOM 1308 C C . THR A 1 160 ? -11.852 -12.641 1.872 1.00 67.19 160 THR A C 1
ATOM 1310 O O . THR A 1 160 ? -11.391 -12.890 0.763 1.00 67.19 160 THR A O 1
ATOM 1313 N N . HIS A 1 161 ? -12.310 -11.420 2.171 1.00 76.94 161 HIS A N 1
ATOM 1314 C CA . HIS A 1 161 ? -12.224 -10.278 1.245 1.00 76.94 161 HIS A CA 1
ATOM 1315 C C . HIS A 1 161 ? -10.933 -9.469 1.388 1.00 76.94 161 HIS A C 1
ATOM 1317 O O . HIS A 1 161 ? -10.713 -8.524 0.627 1.00 76.94 161 HIS A O 1
ATOM 1323 N N . ALA A 1 162 ? -10.097 -9.811 2.365 1.00 87.69 162 ALA A N 1
ATOM 1324 C CA . ALA A 1 162 ? -8.812 -9.174 2.590 1.00 87.69 162 ALA A CA 1
ATOM 1325 C C . ALA A 1 162 ? -7.656 -9.896 1.878 1.00 87.69 162 ALA A C 1
ATOM 1327 O O . ALA A 1 162 ? -6.517 -9.440 1.973 1.00 87.69 162 ALA A O 1
ATOM 1328 N N . ASP A 1 163 ? -7.940 -10.983 1.159 1.00 90.62 163 ASP A N 1
ATOM 1329 C CA . ASP A 1 163 ? -6.988 -11.681 0.301 1.00 90.62 163 ASP A CA 1
ATOM 1330 C C . ASP A 1 163 ? -6.996 -11.084 -1.111 1.00 90.62 163 ASP A C 1
ATOM 1332 O O . ASP A 1 163 ? -8.026 -11.036 -1.789 1.00 90.62 163 ASP A O 1
ATOM 1336 N N 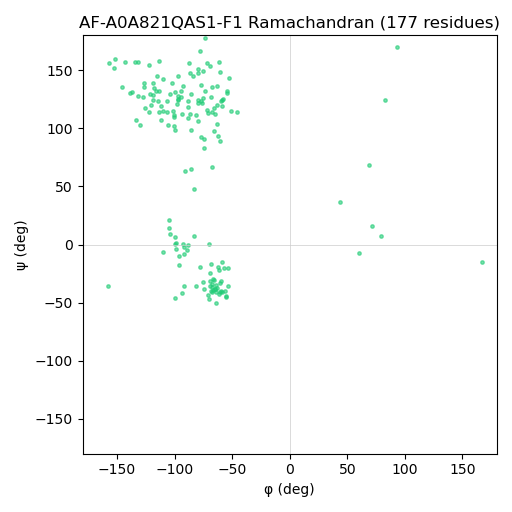. TYR A 1 164 ? -5.831 -10.636 -1.573 1.00 91.31 164 TYR A N 1
ATOM 1337 C CA . TYR A 1 164 ? -5.639 -10.051 -2.897 1.00 91.31 164 TYR A CA 1
ATOM 1338 C C . TYR A 1 164 ? -4.654 -10.877 -3.707 1.00 91.31 164 TYR A C 1
ATOM 1340 O O . TYR A 1 164 ? -3.608 -11.283 -3.206 1.00 91.31 164 TYR A O 1
ATOM 1348 N N . GLN A 1 165 ? -4.966 -11.054 -4.989 1.00 92.94 165 GLN A N 1
ATOM 1349 C CA . GLN A 1 165 ? -4.064 -11.659 -5.962 1.00 92.94 165 GLN A CA 1
ATOM 1350 C C . GLN A 1 165 ? -3.424 -10.581 -6.837 1.00 92.94 165 GLN A C 1
ATOM 1352 O O . GLN A 1 165 ? -4.082 -9.634 -7.281 1.00 92.94 165 GLN A O 1
ATOM 1357 N N . LEU A 1 166 ? -2.132 -10.737 -7.109 1.00 93.19 166 LEU A N 1
ATOM 1358 C CA . LEU A 1 166 ? -1.365 -9.859 -7.971 1.00 93.19 166 LEU A CA 1
ATOM 1359 C C . LEU A 1 166 ? -1.895 -9.947 -9.403 1.00 93.19 166 LEU A C 1
ATOM 1361 O O . LEU A 1 166 ? -1.748 -10.959 -10.084 1.00 93.19 166 LEU A O 1
ATOM 1365 N N . PHE A 1 167 ? -2.486 -8.849 -9.865 1.00 93.88 167 PHE A N 1
ATOM 1366 C CA . PHE A 1 167 ? -3.034 -8.753 -11.215 1.00 93.88 167 PHE A CA 1
ATOM 1367 C C . PHE A 1 167 ? -2.042 -8.156 -12.223 1.00 93.88 167 PHE A C 1
ATOM 1369 O O . PHE A 1 167 ? -1.948 -8.623 -13.356 1.00 93.88 167 PHE A O 1
ATOM 1376 N N . ALA A 1 168 ? -1.308 -7.111 -11.830 1.00 93.75 168 ALA A N 1
ATOM 1377 C CA . ALA A 1 168 ? -0.400 -6.391 -12.718 1.00 93.75 168 ALA A CA 1
ATOM 1378 C C . ALA A 1 168 ? 0.753 -5.737 -11.949 1.00 93.75 168 ALA A C 1
ATOM 1380 O O . ALA A 1 168 ? 0.597 -5.330 -10.799 1.00 93.75 168 ALA A O 1
ATOM 1381 N N . VAL A 1 169 ? 1.892 -5.581 -12.629 1.00 92.62 169 VAL A N 1
ATOM 1382 C CA . VAL A 1 169 ? 3.065 -4.843 -12.142 1.00 92.62 169 VAL A CA 1
ATOM 1383 C C . VAL A 1 169 ? 3.473 -3.825 -13.202 1.00 92.62 169 VAL A C 1
ATOM 1385 O O . VAL A 1 169 ? 3.680 -4.182 -14.362 1.00 92.62 169 VAL A O 1
ATOM 1388 N N . ILE A 1 170 ? 3.603 -2.559 -12.805 1.00 92.69 170 ILE A N 1
ATOM 1389 C CA . ILE A 1 170 ? 4.122 -1.492 -13.667 1.00 92.69 170 ILE A CA 1
ATOM 1390 C C . ILE A 1 170 ? 5.582 -1.253 -13.287 1.00 92.69 170 ILE A C 1
ATOM 1392 O O . ILE A 1 170 ? 5.873 -0.732 -12.212 1.00 92.69 170 ILE A O 1
ATOM 1396 N N . ASN A 1 171 ? 6.496 -1.634 -14.177 1.00 90.44 171 ASN A N 1
ATOM 1397 C CA . ASN A 1 171 ? 7.933 -1.480 -13.970 1.00 90.44 171 ASN A CA 1
ATOM 1398 C C . ASN A 1 171 ? 8.465 -0.209 -14.639 1.00 90.44 171 ASN A C 1
ATOM 1400 O O . ASN A 1 171 ? 8.031 0.165 -15.727 1.00 90.44 171 ASN A O 1
ATOM 1404 N N . HIS A 1 172 ? 9.453 0.420 -14.003 1.00 89.81 172 HIS A N 1
ATOM 1405 C CA . HIS A 1 172 ? 10.228 1.517 -14.580 1.00 89.81 172 HIS A CA 1
ATOM 1406 C C . HIS A 1 172 ? 11.706 1.126 -14.663 1.00 89.81 172 HIS A C 1
ATOM 1408 O O . HIS A 1 172 ? 12.309 0.749 -13.654 1.00 89.81 172 HIS A O 1
ATOM 1414 N N . HIS A 1 173 ? 12.308 1.293 -15.841 1.00 85.75 173 HIS A N 1
ATOM 1415 C CA . HIS A 1 173 ? 13.728 1.041 -16.094 1.00 85.75 173 HIS A CA 1
ATOM 1416 C C . HIS A 1 173 ? 14.480 2.361 -16.339 1.00 85.75 173 HIS A C 1
ATOM 1418 O O . HIS A 1 173 ? 13.938 3.270 -16.959 1.00 85.75 173 HIS A O 1
ATOM 1424 N N . GLY A 1 174 ? 15.719 2.469 -15.845 1.00 80.94 174 GLY A N 1
ATOM 1425 C CA . GLY A 1 174 ? 16.484 3.727 -15.787 1.00 80.94 174 GLY A CA 1
ATOM 1426 C C . GLY A 1 174 ? 16.313 4.454 -14.445 1.00 80.94 174 GLY A C 1
ATOM 1427 O O . GLY A 1 174 ? 15.470 4.043 -13.641 1.00 80.94 174 GLY A O 1
ATOM 1428 N N . GLY A 1 175 ? 17.106 5.504 -14.184 1.00 68.38 175 GLY A N 1
ATOM 1429 C CA . GLY A 1 175 ? 17.014 6.219 -12.900 1.00 68.38 175 GLY A CA 1
ATOM 1430 C C . GLY A 1 175 ? 18.119 7.211 -12.527 1.00 68.38 175 GLY A C 1
ATOM 1431 O O . GLY A 1 175 ? 17.887 8.014 -11.631 1.00 68.38 175 GLY A O 1
ATOM 1432 N N . SER A 1 176 ? 19.280 7.199 -13.189 1.00 58.06 176 SER A N 1
ATOM 1433 C CA . SER A 1 176 ? 20.328 8.196 -12.935 1.00 58.06 176 SER A CA 1
ATOM 1434 C C . SER A 1 176 ? 20.406 9.191 -14.086 1.00 58.06 176 SER A C 1
ATOM 1436 O O . SER A 1 176 ? 20.746 8.834 -15.215 1.00 58.06 176 SER A O 1
ATOM 1438 N N . SER A 1 177 ? 20.064 10.437 -13.787 1.00 54.84 177 SER A N 1
ATOM 1439 C CA . SER A 1 177 ? 20.469 11.595 -14.568 1.00 54.84 177 SER A CA 1
ATOM 1440 C C . SER A 1 177 ? 21.035 12.600 -13.577 1.00 54.84 177 SER A C 1
ATOM 1442 O O . SER A 1 177 ? 20.268 13.235 -12.849 1.00 54.84 177 SER A O 1
ATOM 1444 N N . ASP A 1 178 ? 22.360 12.706 -13.520 1.00 53.84 178 ASP A N 1
ATOM 1445 C CA . ASP A 1 178 ? 22.993 13.879 -12.925 1.00 53.84 178 ASP A CA 1
ATOM 1446 C C . ASP A 1 178 ? 22.503 15.100 -13.722 1.00 53.84 178 A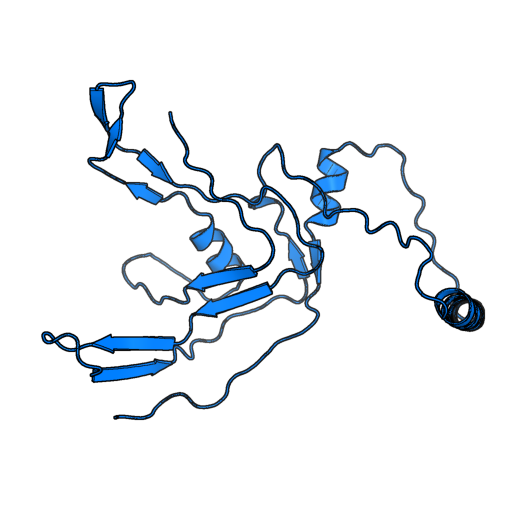SP A C 1
ATOM 1448 O O . ASP A 1 178 ? 22.556 15.094 -14.957 1.00 53.84 178 ASP A O 1
ATOM 1452 N N . VAL A 1 179 ? 21.922 16.081 -13.023 1.00 51.91 179 VAL A N 1
ATOM 1453 C CA . VAL A 1 179 ? 21.413 17.333 -13.613 1.00 51.91 179 VAL A CA 1
ATOM 1454 C C . VAL A 1 179 ? 22.539 18.352 -13.684 1.00 51.91 179 VAL A C 1
ATOM 1456 O O . VAL A 1 179 ? 23.247 18.503 -12.663 1.00 51.91 179 VAL A O 1
#

Sequence (179 aa):
MSTIQKEIHTALLIHVTDDESKTSKNNSLADLLENYFASESMDGCFCDNCQSNQRKYIKYNLERLPRIFIFYLKRWHITKNCNGELQSVSKEDHPIDCPIEINVYPFCSSNTCQPPMIDYVEDLPNLKDLLKQREQVLHTIEPKRTRFDPEINEENIIATHADYQLFAVINHHGGSSDV

Organism: NCBI:txid392032